Protein AF-A0A6J8FGZ7-F1 (afdb_monomer_lite)

InterPro domains:
  IPR032675 Leucine-rich repeat domain superfamily [G3DSA:3.80.10.10] (2-74)

Structure (mmCIF, N/CA/C/O backbone):
data_AF-A0A6J8FGZ7-F1
#
_entry.id   AF-A0A6J8FGZ7-F1
#
loop_
_atom_site.group_PDB
_atom_site.id
_atom_site.type_symbol
_atom_site.label_atom_id
_atom_site.label_alt_id
_atom_site.label_comp_id
_atom_site.label_asym_id
_atom_site.label_entity_id
_atom_site.label_seq_id
_atom_site.pdbx_PDB_ins_code
_atom_site.Cartn_x
_atom_site.Cartn_y
_atom_site.Cartn_z
_atom_site.occupancy
_atom_site.B_iso_or_equiv
_atom_site.auth_seq_id
_atom_site.auth_comp_id
_atom_site.auth_asym_id
_atom_site.auth_atom_id
_atom_site.pdbx_PDB_model_num
ATOM 1 N N . MET A 1 1 ? -12.361 -20.506 22.278 1.00 60.81 1 MET A N 1
ATOM 2 C CA . MET A 1 1 ? -12.594 -19.347 23.173 1.00 60.81 1 MET A CA 1
ATOM 3 C C . MET A 1 1 ? -11.663 -18.201 22.831 1.00 60.81 1 MET A C 1
ATOM 5 O O . MET A 1 1 ? -12.151 -17.087 22.697 1.00 60.81 1 MET A O 1
ATOM 9 N N . ASP A 1 2 ? -10.365 -18.469 22.661 1.00 66.75 2 ASP A N 1
ATOM 10 C CA . ASP A 1 2 ? -9.385 -17.432 22.321 1.00 66.75 2 ASP A CA 1
ATOM 11 C C . ASP A 1 2 ? -9.749 -16.711 21.027 1.00 66.75 2 ASP A C 1
ATOM 13 O O . ASP A 1 2 ? -9.809 -15.495 21.041 1.00 66.75 2 ASP A O 1
ATOM 17 N N . GLU A 1 3 ? -10.201 -17.423 19.992 1.00 73.44 3 GLU A N 1
ATOM 18 C CA . GLU A 1 3 ? -10.713 -16.816 18.751 1.00 73.44 3 GLU A CA 1
ATOM 19 C C . GLU A 1 3 ? -11.866 -15.820 18.967 1.00 73.44 3 GLU A C 1
ATOM 21 O O . GLU A 1 3 ? -11.923 -14.778 18.321 1.00 73.44 3 GLU A O 1
ATOM 26 N N . THR A 1 4 ? -12.794 -16.107 19.887 1.00 78.38 4 THR A N 1
ATOM 27 C CA . THR A 1 4 ? -13.954 -15.241 20.157 1.00 78.38 4 THR A CA 1
ATOM 28 C C . THR A 1 4 ? -13.537 -13.974 20.897 1.00 78.38 4 THR A C 1
ATOM 30 O O . THR A 1 4 ? -14.042 -12.888 20.621 1.00 78.38 4 THR A O 1
ATOM 33 N N . VAL A 1 5 ? -12.601 -14.106 21.838 1.00 75.25 5 VAL A N 1
ATOM 34 C CA . VAL A 1 5 ? -12.030 -12.971 22.571 1.00 75.25 5 VAL A CA 1
ATOM 35 C C . VAL A 1 5 ? -11.123 -12.147 21.655 1.00 75.25 5 VAL A C 1
ATOM 37 O O . VAL A 1 5 ? -11.172 -10.919 21.701 1.00 75.25 5 VAL A O 1
ATOM 40 N N . HIS A 1 6 ? -10.390 -12.814 20.761 1.00 78.31 6 HIS A N 1
ATOM 41 C CA . HIS A 1 6 ? -9.608 -12.190 19.699 1.00 78.31 6 HIS A CA 1
ATOM 42 C C . HIS A 1 6 ? -10.519 -11.367 18.803 1.00 78.31 6 HIS A C 1
ATOM 44 O O . HIS A 1 6 ? -10.273 -10.186 18.607 1.00 78.31 6 HIS A O 1
ATOM 50 N N . TYR A 1 7 ? -11.646 -11.922 18.357 1.00 81.62 7 TYR A N 1
ATOM 51 C CA . TYR A 1 7 ? -12.622 -11.191 17.548 1.00 81.62 7 TYR A CA 1
ATOM 52 C C . TYR A 1 7 ? -13.146 -9.925 18.248 1.00 81.62 7 TYR A C 1
ATOM 54 O O . TYR A 1 7 ? -13.254 -8.868 17.627 1.00 81.62 7 TYR A O 1
ATOM 62 N N . LEU A 1 8 ? -13.409 -9.991 19.558 1.00 83.19 8 LEU A N 1
ATOM 63 C CA . LEU A 1 8 ? -13.826 -8.824 20.346 1.00 83.19 8 LEU A CA 1
ATOM 64 C C . LEU A 1 8 ? -12.726 -7.757 20.466 1.00 83.19 8 LEU A C 1
ATOM 66 O O . LEU A 1 8 ? -13.050 -6.574 20.576 1.00 83.19 8 LEU A O 1
ATOM 70 N N . HIS A 1 9 ? -11.448 -8.146 20.402 1.00 82.75 9 HIS A N 1
ATOM 71 C CA . HIS A 1 9 ? -10.315 -7.215 20.391 1.00 82.75 9 HIS A CA 1
ATOM 72 C C . HIS A 1 9 ? -10.352 -6.265 19.187 1.00 82.75 9 HIS A C 1
ATOM 74 O O . HIS A 1 9 ? -10.053 -5.079 19.312 1.00 82.75 9 HIS A O 1
ATOM 80 N N . HIS A 1 10 ? -10.820 -6.752 18.033 1.00 81.31 10 HIS A N 1
ATOM 81 C CA . HIS A 1 10 ? -10.832 -5.996 16.776 1.00 81.31 10 HIS A CA 1
ATOM 82 C C . HIS A 1 10 ? -11.852 -4.849 16.774 1.00 81.31 10 HIS A C 1
ATOM 84 O O . HIS A 1 10 ? -11.937 -4.085 15.813 1.00 81.31 10 HIS A O 1
ATOM 90 N N . LEU A 1 11 ? -12.656 -4.727 17.832 1.00 85.81 11 LEU A N 1
ATOM 91 C CA . LEU A 1 11 ? -13.700 -3.723 17.981 1.00 85.81 11 LEU A CA 1
ATOM 92 C C . LEU A 1 11 ? -13.260 -2.657 19.003 1.00 85.81 11 LEU A C 1
ATOM 94 O O . LEU A 1 11 ? -13.772 -2.625 20.125 1.00 85.81 11 LEU A O 1
ATOM 98 N N . PRO A 1 12 ? -12.376 -1.706 18.633 1.00 80.00 12 PRO A N 1
ATOM 99 C CA . PRO A 1 12 ? -11.805 -0.728 19.568 1.00 80.00 12 PRO A CA 1
ATOM 100 C C . PRO A 1 12 ? -12.839 0.250 20.146 1.00 80.00 12 PRO A C 1
ATOM 102 O O . PRO A 1 12 ? -12.570 0.955 21.116 1.00 80.00 12 PRO A O 1
ATOM 105 N N . ARG A 1 13 ? -14.036 0.318 19.550 1.00 86.88 13 ARG A N 1
ATOM 106 C CA . ARG A 1 13 ? -15.130 1.209 19.967 1.00 86.88 13 ARG A CA 1
ATOM 107 C C . ARG A 1 13 ? -16.160 0.530 20.872 1.00 86.88 13 ARG A C 1
ATOM 109 O O . ARG A 1 13 ? -17.146 1.170 21.238 1.00 86.88 13 ARG A O 1
ATOM 116 N N . LEU A 1 14 ? -15.965 -0.741 21.226 1.00 88.81 14 LEU A N 1
ATOM 117 C CA . LEU A 1 14 ? -16.909 -1.485 22.053 1.00 88.81 14 LEU A CA 1
ATOM 118 C C . LEU A 1 14 ? -16.846 -1.006 23.513 1.00 88.81 14 LEU A C 1
ATOM 120 O O . LEU A 1 14 ? -15.866 -1.241 24.214 1.00 88.81 14 LEU A O 1
ATOM 124 N N . GLN A 1 15 ? -17.904 -0.331 23.974 1.00 91.06 15 GLN A N 1
ATOM 125 C CA . GLN A 1 15 ? -17.982 0.213 25.342 1.00 91.06 15 GLN A CA 1
ATOM 126 C C . GLN A 1 15 ? -18.864 -0.615 26.283 1.00 91.06 15 GLN A C 1
ATOM 128 O O . GLN A 1 15 ? -18.653 -0.593 27.496 1.00 91.06 15 GLN A O 1
ATOM 133 N N . VAL A 1 16 ? -19.860 -1.320 25.746 1.00 93.00 16 VAL A N 1
ATOM 134 C CA . VAL A 1 16 ? -20.838 -2.097 26.514 1.00 93.00 16 VAL A CA 1
ATOM 135 C C . VAL A 1 16 ? -20.874 -3.500 25.934 1.00 93.00 16 VAL A C 1
ATOM 137 O O . VAL A 1 16 ? -21.123 -3.661 24.742 1.00 93.00 16 VAL A O 1
ATOM 140 N N . LEU A 1 17 ? -20.633 -4.504 26.772 1.00 91.56 17 LEU A N 1
ATOM 141 C CA . LEU A 1 17 ? -20.702 -5.909 26.388 1.00 91.56 17 LEU A CA 1
ATOM 142 C C . LEU A 1 17 ? -21.522 -6.673 27.426 1.00 91.56 17 LEU A C 1
ATOM 144 O O . LEU A 1 17 ? -21.297 -6.549 28.630 1.00 91.56 17 LEU A O 1
ATOM 148 N N . THR A 1 18 ? -22.491 -7.448 26.945 1.00 92.00 18 THR A N 1
ATOM 149 C CA . THR A 1 18 ? -23.324 -8.323 27.774 1.00 92.00 18 THR A CA 1
ATOM 150 C C . THR A 1 18 ? -23.234 -9.725 27.194 1.00 92.00 18 THR A C 1
ATOM 152 O O . THR A 1 18 ? -23.586 -9.930 26.038 1.00 92.00 18 THR A O 1
ATOM 155 N N . LEU A 1 19 ? -22.731 -10.664 27.986 1.00 88.31 19 LEU A N 1
ATOM 156 C CA . LEU A 1 19 ? -22.545 -12.076 27.651 1.00 88.31 19 LEU A CA 1
ATOM 157 C C . LEU A 1 19 ? -23.368 -12.982 28.578 1.00 88.31 19 LEU A C 1
ATOM 159 O O . LEU A 1 19 ? -23.056 -14.164 28.745 1.00 88.31 19 LEU A O 1
ATOM 163 N N . LYS A 1 20 ? -24.434 -12.438 29.176 1.00 86.62 20 LYS A N 1
ATOM 164 C CA . LYS A 1 20 ? -25.397 -13.220 29.955 1.00 86.62 20 LYS A CA 1
ATOM 165 C C . LYS A 1 20 ? -25.905 -14.388 29.105 1.00 86.62 20 LYS A C 1
ATOM 167 O O . LYS A 1 20 ? -26.188 -14.212 27.926 1.00 86.62 20 LYS A O 1
ATOM 172 N N . GLU A 1 21 ? -25.967 -15.570 29.717 1.00 87.19 21 GLU A N 1
ATOM 173 C CA . GLU A 1 21 ? -26.428 -16.830 29.104 1.00 87.19 21 GLU A CA 1
ATOM 174 C C . GLU A 1 21 ? -25.479 -17.460 28.067 1.00 87.19 21 GLU A C 1
ATOM 176 O O . GLU A 1 21 ? -25.774 -18.526 27.530 1.00 87.19 21 GLU A O 1
ATOM 181 N N . CYS A 1 22 ? -24.293 -16.890 27.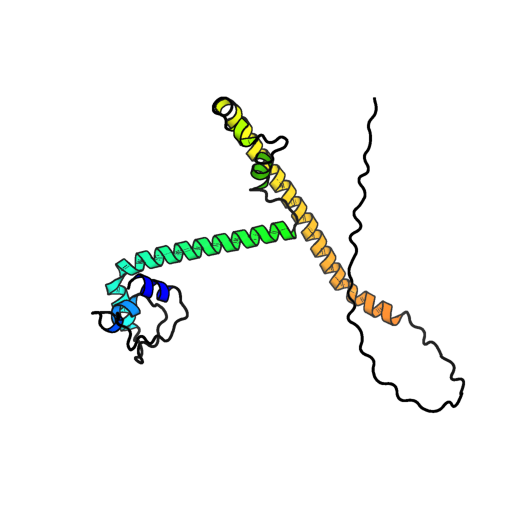832 1.00 86.62 22 CYS A N 1
ATOM 182 C CA . CYS A 1 22 ? -23.269 -17.576 27.049 1.00 86.62 22 CYS A CA 1
ATOM 183 C C . CYS A 1 22 ? -22.568 -18.666 27.886 1.00 86.62 22 CYS A C 1
ATOM 185 O O . CYS A 1 22 ? -22.209 -18.412 29.038 1.00 86.62 22 CYS A O 1
ATOM 187 N N . PRO A 1 23 ? -22.245 -19.842 27.310 1.00 85.94 23 PRO A N 1
ATOM 188 C CA . PRO A 1 23 ? -21.496 -20.900 28.007 1.00 85.94 23 PRO A CA 1
ATOM 189 C C . PRO A 1 23 ? -20.091 -20.445 28.440 1.00 85.94 23 PRO A C 1
ATOM 191 O O . PRO A 1 23 ? -19.483 -21.027 29.333 1.00 85.94 23 PRO A O 1
ATOM 194 N N . LEU A 1 24 ? -19.598 -19.354 27.849 1.00 82.50 24 LEU A N 1
ATOM 195 C CA . LEU A 1 24 ? -18.398 -18.628 28.260 1.00 82.50 24 LEU A CA 1
ATOM 196 C C . LEU A 1 24 ? -18.439 -18.164 29.722 1.00 82.50 24 LEU A C 1
ATOM 198 O O . LEU A 1 24 ? -17.397 -18.135 30.372 1.00 82.50 24 LEU A O 1
ATOM 202 N N . ALA A 1 25 ? -19.622 -17.830 30.244 1.00 84.12 25 ALA A N 1
ATOM 203 C CA . ALA A 1 25 ? -19.789 -17.363 31.616 1.00 84.12 25 ALA A CA 1
ATOM 204 C C . ALA A 1 25 ? -19.545 -18.470 32.657 1.00 84.12 25 ALA A C 1
ATOM 206 O O . ALA A 1 25 ? -19.268 -18.165 33.815 1.00 84.12 25 ALA A O 1
ATOM 207 N N . ALA A 1 26 ? -19.610 -19.746 32.253 1.00 88.06 26 ALA A N 1
ATOM 208 C CA . ALA A 1 26 ? -19.331 -20.884 33.128 1.00 88.06 26 ALA A CA 1
ATOM 209 C C . ALA A 1 26 ? -17.825 -21.112 33.360 1.00 88.06 26 ALA A C 1
ATOM 211 O O . ALA A 1 26 ? -17.449 -21.917 34.211 1.00 88.06 26 ALA A O 1
ATOM 212 N N . LEU A 1 27 ? -16.953 -20.433 32.606 1.00 86.56 27 LEU A N 1
ATOM 213 C CA . LEU A 1 27 ? -15.511 -20.626 32.712 1.00 86.56 27 LEU A CA 1
ATOM 214 C C . LEU A 1 27 ? -14.915 -19.885 33.920 1.00 86.56 27 LEU A C 1
ATOM 216 O O . LEU A 1 27 ? -15.295 -18.747 34.215 1.00 86.56 27 LEU A O 1
ATOM 220 N N . PRO A 1 28 ? -13.911 -20.474 34.593 1.00 87.19 28 PRO A N 1
ATOM 221 C CA . PRO A 1 28 ? -13.170 -19.769 35.627 1.00 87.19 28 PRO A CA 1
ATOM 222 C C . PRO A 1 28 ? -12.413 -18.586 35.012 1.00 87.19 28 PRO A C 1
ATOM 224 O O . PRO A 1 28 ? -11.874 -18.674 33.909 1.00 87.19 28 PRO A O 1
ATOM 227 N N . ASN A 1 29 ? -12.365 -17.465 35.734 1.00 87.88 29 ASN A N 1
ATOM 228 C CA . ASN A 1 29 ? -11.661 -16.242 35.327 1.00 87.88 29 ASN A CA 1
ATOM 229 C C . ASN A 1 29 ? -12.129 -15.627 33.995 1.00 87.88 29 ASN A C 1
ATOM 231 O O . ASN A 1 29 ? -11.421 -14.789 33.434 1.00 87.88 29 ASN A O 1
ATOM 235 N N . TYR A 1 30 ? -13.325 -15.979 33.503 1.00 89.31 30 TYR A N 1
ATOM 236 C CA . TYR A 1 30 ? -13.840 -15.471 32.227 1.00 89.31 30 TYR A CA 1
ATOM 237 C C . TYR A 1 30 ? -13.896 -13.934 32.207 1.00 89.31 30 TYR A C 1
ATOM 239 O O . TYR A 1 30 ? -13.442 -13.305 31.252 1.00 89.31 30 TYR A O 1
ATOM 247 N N . ARG A 1 31 ? -14.368 -13.327 33.304 1.00 89.69 31 ARG A N 1
ATOM 248 C CA . ARG A 1 31 ? -14.465 -11.872 33.467 1.00 89.69 31 ARG A CA 1
ATOM 249 C C . ARG A 1 31 ? -13.097 -11.209 33.349 1.00 89.69 31 ARG A C 1
ATOM 251 O O . ARG A 1 31 ? -12.925 -10.318 32.527 1.00 89.69 31 ARG A O 1
ATOM 258 N N . SER A 1 32 ? -12.119 -11.664 34.131 1.00 90.94 32 SER A N 1
ATOM 259 C CA . SER A 1 32 ? -10.755 -11.126 34.094 1.00 90.94 32 SER A CA 1
ATOM 260 C C . SER A 1 32 ? -10.135 -11.291 32.709 1.00 90.94 32 SER A C 1
ATOM 262 O O . SER A 1 32 ? -9.498 -10.373 32.212 1.00 90.94 32 SER A O 1
ATOM 264 N N . ARG A 1 33 ? -10.387 -12.422 32.043 1.00 88.38 33 ARG A N 1
ATOM 265 C CA . ARG A 1 33 ? -9.891 -12.663 30.689 1.00 88.38 33 ARG A CA 1
ATOM 266 C C . ARG A 1 33 ? -10.473 -11.652 29.702 1.00 88.38 33 ARG A C 1
ATOM 268 O O . ARG A 1 33 ? -9.713 -10.942 29.064 1.00 88.38 33 ARG A O 1
ATOM 275 N N . VAL A 1 34 ? -11.796 -11.490 29.633 1.00 89.38 34 VAL A N 1
ATOM 276 C CA . VAL A 1 34 ? -12.433 -10.526 28.710 1.00 89.38 34 VAL A CA 1
ATOM 277 C C . VAL A 1 34 ? -11.972 -9.086 28.970 1.00 89.38 34 VAL A C 1
ATOM 279 O O . VAL A 1 34 ? -11.725 -8.343 28.021 1.00 89.38 34 VAL A O 1
ATOM 282 N N . LEU A 1 35 ? -11.798 -8.700 30.238 1.00 90.00 35 LEU A N 1
ATOM 283 C CA . LEU A 1 35 ? -11.294 -7.373 30.613 1.00 90.00 35 LEU A CA 1
ATOM 284 C C . LEU A 1 35 ? -9.831 -7.135 30.219 1.00 90.00 35 LEU A C 1
ATOM 286 O O . LEU A 1 35 ? -9.449 -5.992 29.964 1.00 90.00 35 LEU A O 1
ATOM 290 N N . ALA A 1 36 ? -9.018 -8.193 30.177 1.00 89.25 36 ALA A N 1
ATOM 291 C CA . ALA A 1 36 ? -7.632 -8.095 29.743 1.00 89.25 36 ALA A CA 1
ATOM 292 C C . ALA A 1 36 ? -7.542 -7.764 28.249 1.00 89.25 36 ALA A C 1
ATOM 294 O O . ALA A 1 36 ? -6.800 -6.858 27.876 1.00 89.25 36 ALA A O 1
ATOM 295 N N . PHE A 1 37 ? -8.339 -8.442 27.416 1.00 86.31 37 PHE A N 1
ATOM 296 C CA . PHE A 1 37 ? -8.300 -8.259 25.965 1.00 86.31 37 PHE A CA 1
ATOM 297 C C . PHE A 1 37 ? -9.077 -7.010 25.506 1.00 86.31 37 PHE A C 1
ATOM 299 O O . PHE A 1 37 ? -8.580 -6.236 24.699 1.00 86.31 37 PHE A O 1
ATOM 306 N N . VAL A 1 38 ? -10.273 -6.716 26.024 1.00 87.75 38 VAL A N 1
ATOM 307 C CA . VAL A 1 38 ? -11.062 -5.581 25.501 1.00 87.75 38 VAL A CA 1
ATOM 308 C C . VAL A 1 38 ? -10.627 -4.251 26.133 1.00 87.75 38 VAL A C 1
ATOM 310 O O . VAL A 1 38 ? -11.030 -3.896 27.242 1.00 87.75 38 VAL A O 1
ATOM 313 N N . ARG A 1 39 ? -9.827 -3.459 25.404 1.00 83.19 39 ARG A N 1
ATOM 314 C CA . ARG A 1 39 ? -9.220 -2.209 25.912 1.00 83.19 39 ARG A CA 1
ATOM 315 C C . ARG A 1 39 ? -10.202 -1.061 26.209 1.00 83.19 39 ARG A C 1
ATOM 317 O O . ARG A 1 39 ? -9.870 -0.199 27.024 1.00 83.19 39 ARG A O 1
ATOM 324 N N . GLY A 1 40 ? -11.389 -1.053 25.596 1.00 86.00 40 GLY A N 1
ATOM 325 C CA . GLY A 1 40 ? -12.353 0.063 25.638 1.00 86.00 40 GLY A CA 1
ATOM 326 C C . GLY A 1 40 ? -13.611 -0.146 26.490 1.00 86.00 40 GLY A C 1
ATOM 327 O O . GLY A 1 40 ? -14.510 0.700 26.469 1.00 86.00 40 GLY A O 1
ATOM 328 N N . LEU A 1 41 ? -13.707 -1.259 27.223 1.00 90.75 41 LEU A N 1
ATOM 329 C CA . LEU A 1 41 ? -14.952 -1.649 27.877 1.00 90.75 41 LEU A CA 1
ATOM 330 C C . LEU A 1 41 ? -15.246 -0.814 29.138 1.00 90.75 41 LEU A C 1
ATOM 332 O O . LEU A 1 41 ? -14.431 -0.749 30.055 1.00 90.75 41 LEU A O 1
ATOM 336 N N . LYS A 1 42 ? -16.440 -0.216 29.210 1.00 92.75 42 LYS A N 1
ATOM 337 C CA . LYS A 1 42 ? -16.940 0.522 30.387 1.00 92.75 42 LYS A CA 1
ATOM 338 C C . LYS A 1 42 ? -17.947 -0.293 31.194 1.00 92.75 42 LYS A C 1
ATOM 340 O O . LYS A 1 42 ? -17.949 -0.226 32.421 1.00 92.75 42 LYS A O 1
ATOM 345 N N . PHE A 1 43 ? -18.794 -1.061 30.512 1.00 94.44 43 PHE A N 1
ATOM 346 C CA . PHE A 1 43 ? -19.839 -1.869 31.135 1.00 94.44 43 PHE A CA 1
ATOM 347 C C . PHE A 1 43 ? -19.739 -3.321 30.688 1.00 94.44 43 PHE A C 1
ATOM 349 O O . PHE A 1 43 ? -19.731 -3.609 29.490 1.00 94.44 43 PHE A O 1
ATOM 356 N N . PHE A 1 44 ? -19.711 -4.220 31.666 1.00 93.88 44 PHE A N 1
ATOM 357 C CA . PHE A 1 44 ? -19.652 -5.658 31.462 1.00 93.88 44 PHE A CA 1
ATOM 358 C C . PHE A 1 44 ? -20.757 -6.349 32.253 1.00 93.88 44 PHE A C 1
ATOM 360 O O . PHE A 1 44 ? -20.784 -6.251 33.480 1.00 93.88 44 PHE A O 1
ATOM 367 N N . ASP A 1 45 ? -21.683 -7.022 31.570 1.00 92.25 45 ASP A N 1
ATOM 368 C CA . ASP A 1 45 ? -22.800 -7.760 32.188 1.00 92.25 45 ASP A CA 1
ATOM 369 C C . ASP A 1 45 ? -23.695 -6.928 33.125 1.00 92.25 45 ASP A C 1
ATOM 371 O O . ASP A 1 45 ? -24.348 -7.440 34.036 1.00 92.25 45 ASP A O 1
ATOM 375 N N . GLY A 1 46 ? -23.766 -5.619 32.877 1.00 90.62 46 GLY A N 1
ATOM 376 C CA . GLY A 1 46 ? -24.489 -4.672 33.730 1.00 90.62 46 GLY A CA 1
ATOM 377 C C . GLY A 1 46 ? -23.691 -4.187 34.945 1.00 90.62 46 GLY A C 1
ATOM 378 O O . GLY A 1 46 ? -24.219 -3.425 35.749 1.00 90.62 46 GLY A O 1
ATOM 379 N N . HIS A 1 47 ? -22.418 -4.566 35.066 1.00 91.38 47 HIS A N 1
ATOM 380 C CA . HIS A 1 47 ? -21.492 -4.011 36.048 1.00 91.38 47 HIS A CA 1
ATOM 381 C C . HIS A 1 47 ? -20.579 -2.964 35.411 1.00 91.38 47 HIS A C 1
ATOM 383 O O . HIS A 1 47 ? -20.057 -3.155 34.312 1.00 91.38 47 HIS A O 1
ATOM 389 N N . LEU A 1 48 ? -20.351 -1.866 36.133 1.00 94.12 48 LEU A N 1
ATOM 390 C CA . LEU A 1 48 ? -19.338 -0.885 35.765 1.00 94.12 48 LEU A CA 1
ATOM 391 C C . LEU A 1 48 ? -17.950 -1.501 35.972 1.00 94.12 48 LEU A C 1
ATOM 393 O O . LEU A 1 48 ? -17.634 -1.976 37.064 1.00 94.12 48 LEU A O 1
ATOM 397 N N . VAL A 1 49 ? -17.131 -1.488 34.928 1.00 93.75 49 VAL A N 1
ATOM 398 C CA . VAL A 1 49 ? -15.746 -1.954 34.993 1.00 93.75 49 VAL A CA 1
ATOM 399 C C . VAL A 1 49 ? -14.894 -0.846 35.596 1.00 93.75 49 VAL A C 1
ATOM 401 O O . VAL A 1 49 ? -14.827 0.262 35.060 1.00 93.75 49 VAL A O 1
ATOM 404 N N . ARG A 1 50 ? -14.229 -1.137 36.716 1.00 93.50 50 ARG A N 1
ATOM 405 C CA . ARG A 1 50 ? -13.230 -0.229 37.287 1.00 93.50 50 ARG A CA 1
ATOM 406 C C . ARG A 1 50 ? -11.912 -0.370 36.536 1.00 93.50 50 ARG A C 1
ATOM 408 O O . ARG A 1 50 ? -11.504 -1.479 36.196 1.00 93.50 50 ARG A O 1
ATOM 415 N N . GLN A 1 51 ? -11.230 0.751 36.318 1.00 89.69 51 GLN A N 1
ATOM 416 C CA . GLN A 1 51 ? -9.942 0.756 35.619 1.00 89.69 51 GLN A CA 1
ATOM 417 C C . GLN A 1 51 ? -8.886 -0.085 36.352 1.00 89.69 51 GLN A C 1
ATOM 419 O O . GLN A 1 51 ? -8.110 -0.770 35.695 1.00 89.69 51 GLN A O 1
ATOM 424 N N . ASP A 1 52 ? -8.928 -0.131 37.685 1.00 92.06 52 ASP A N 1
ATOM 425 C CA . ASP A 1 52 ? -8.010 -0.942 38.497 1.00 92.06 52 ASP A CA 1
ATOM 426 C C . ASP A 1 52 ? -8.178 -2.450 38.256 1.00 92.06 52 ASP A C 1
ATOM 428 O O . ASP A 1 52 ? -7.199 -3.191 38.195 1.00 92.06 52 ASP A O 1
ATOM 432 N N . GLU A 1 53 ? -9.422 -2.922 38.100 1.00 90.69 53 GLU A N 1
ATOM 433 C CA . GLU A 1 53 ? -9.711 -4.330 37.790 1.00 90.69 53 GLU A CA 1
ATOM 434 C C . GLU A 1 53 ? -9.216 -4.685 36.388 1.00 90.69 53 GLU A C 1
ATOM 436 O O . GLU A 1 53 ? -8.608 -5.736 36.190 1.00 90.69 53 GLU A O 1
ATOM 441 N N . ALA A 1 54 ? -9.431 -3.782 35.428 1.00 89.94 54 ALA A N 1
ATOM 442 C CA . ALA A 1 54 ? -8.941 -3.945 34.067 1.00 89.94 54 ALA A CA 1
ATOM 443 C C . ALA A 1 54 ? -7.403 -3.947 34.009 1.00 89.94 54 ALA A C 1
ATOM 445 O O . ALA A 1 54 ? -6.826 -4.755 33.287 1.00 89.94 54 ALA A O 1
ATOM 446 N N . ALA A 1 55 ? -6.728 -3.097 34.787 1.00 88.44 55 ALA A N 1
ATOM 447 C CA . ALA A 1 55 ? -5.267 -3.058 34.856 1.00 88.44 55 ALA A CA 1
ATOM 448 C C . ALA A 1 55 ? -4.689 -4.363 35.425 1.00 88.44 55 ALA A C 1
ATOM 450 O O . ALA A 1 55 ? -3.831 -4.976 34.793 1.00 88.44 55 ALA A O 1
ATOM 451 N N . LYS A 1 56 ? -5.233 -4.856 36.546 1.00 92.00 56 LYS A N 1
ATOM 452 C CA . LYS A 1 56 ? -4.820 -6.141 37.142 1.00 92.00 56 LYS A CA 1
ATOM 453 C C . LYS A 1 56 ? -5.036 -7.319 36.198 1.00 92.00 56 LYS A C 1
ATOM 455 O O . LYS A 1 56 ? -4.194 -8.206 36.099 1.00 92.00 56 LYS A O 1
ATOM 460 N N . ALA A 1 57 ? -6.164 -7.329 35.493 1.00 90.44 57 ALA A N 1
ATOM 461 C CA . ALA A 1 57 ? -6.451 -8.342 34.490 1.00 90.44 57 ALA A CA 1
ATOM 462 C C . ALA A 1 57 ? -5.434 -8.314 33.336 1.00 90.44 57 ALA A C 1
ATOM 464 O O . ALA A 1 57 ? -4.962 -9.364 32.910 1.00 90.44 57 ALA A O 1
ATOM 465 N N . ARG A 1 58 ? -5.048 -7.125 32.861 1.00 86.56 58 ARG A N 1
ATOM 466 C CA . ARG A 1 58 ? -4.028 -6.971 31.810 1.00 86.56 58 ARG A CA 1
ATOM 467 C C . ARG A 1 58 ? -2.656 -7.455 32.257 1.00 86.56 58 ARG A C 1
ATOM 469 O O . ARG A 1 58 ? -1.974 -8.111 31.482 1.00 86.56 58 ARG A O 1
ATOM 476 N N . GLU A 1 59 ? -2.266 -7.169 33.495 1.00 87.25 59 GLU A N 1
ATOM 477 C CA . GLU A 1 59 ? -1.008 -7.667 34.056 1.00 87.25 59 GLU A CA 1
ATOM 478 C C . GLU A 1 59 ? -0.999 -9.197 34.147 1.00 87.25 59 GLU A C 1
ATOM 480 O O . GLU A 1 59 ? -0.026 -9.827 33.740 1.00 87.25 59 GLU A O 1
ATOM 485 N N . ALA A 1 60 ? -2.105 -9.800 34.595 1.00 88.69 60 ALA A N 1
ATOM 486 C CA . ALA A 1 60 ? -2.232 -11.250 34.731 1.00 88.69 60 ALA A CA 1
ATOM 487 C C . ALA A 1 60 ? -2.180 -12.009 33.391 1.00 88.69 60 ALA A C 1
ATOM 489 O O . ALA A 1 60 ? -1.767 -13.165 33.362 1.00 88.69 60 ALA A O 1
ATOM 490 N N . PHE A 1 61 ? -2.596 -11.379 32.287 1.00 85.06 61 PHE A N 1
ATOM 491 C CA . PHE A 1 61 ? -2.627 -11.993 30.952 1.00 85.06 61 PHE A CA 1
ATOM 492 C C . PHE A 1 61 ? -1.664 -11.331 29.956 1.00 85.06 61 PHE A C 1
ATOM 494 O O . PHE A 1 61 ? -1.848 -11.457 28.744 1.00 85.06 61 PHE A O 1
ATOM 501 N N . ARG A 1 62 ? -0.627 -10.647 30.454 1.00 83.19 62 ARG A N 1
ATOM 502 C CA . ARG A 1 62 ? 0.312 -9.861 29.642 1.00 83.19 62 ARG A CA 1
ATOM 503 C C . ARG A 1 62 ? 0.983 -10.668 28.529 1.00 83.19 62 ARG A C 1
ATOM 505 O O . ARG A 1 62 ? 1.120 -10.159 27.425 1.00 83.19 62 ARG A O 1
ATOM 512 N N . GLU A 1 63 ? 1.368 -11.911 28.804 1.00 81.31 63 GLU A N 1
ATOM 513 C CA . GLU A 1 63 ? 2.039 -12.786 27.829 1.00 81.31 63 GLU A CA 1
ATOM 514 C C . GLU A 1 63 ? 1.150 -13.082 26.613 1.00 81.31 63 GLU A C 1
ATOM 516 O O . GLU A 1 63 ? 1.608 -13.003 25.478 1.00 81.31 63 GLU A O 1
ATOM 521 N N . ASN A 1 64 ? -0.146 -13.324 26.836 1.00 77.25 64 ASN A N 1
ATOM 522 C CA . ASN A 1 64 ? -1.098 -13.565 25.748 1.00 77.25 64 ASN A CA 1
ATOM 523 C C . ASN A 1 64 ? -1.436 -12.274 24.986 1.00 77.25 64 ASN A C 1
ATOM 525 O O . ASN A 1 64 ? -1.665 -12.311 23.783 1.00 77.25 64 ASN A O 1
ATOM 529 N N . LEU A 1 65 ? -1.448 -11.128 25.673 1.00 71.12 65 LEU A N 1
ATOM 530 C CA . LEU A 1 65 ? -1.677 -9.813 25.065 1.00 71.12 65 LEU A CA 1
ATOM 531 C C . LEU A 1 65 ? -0.567 -9.405 24.088 1.00 71.12 65 LEU A C 1
ATOM 533 O O . LEU A 1 65 ? -0.879 -8.797 23.073 1.00 71.12 65 LEU A O 1
ATOM 537 N N . LEU A 1 66 ? 0.694 -9.763 24.358 1.00 73.00 66 LEU A N 1
ATOM 538 C CA . LEU A 1 66 ? 1.819 -9.420 23.476 1.00 73.00 66 LEU A CA 1
ATOM 539 C C . LEU A 1 66 ? 1.631 -9.977 22.062 1.00 73.00 66 LEU A C 1
ATOM 541 O O . LEU A 1 66 ? 1.765 -9.240 21.095 1.00 73.00 66 LEU A O 1
ATOM 545 N N . THR A 1 67 ? 1.231 -11.244 21.946 1.00 76.44 67 THR A N 1
ATOM 546 C CA . THR A 1 67 ? 1.004 -11.880 20.635 1.00 76.44 67 THR A CA 1
ATOM 547 C C . THR A 1 67 ? -0.128 -11.219 19.843 1.00 76.44 67 THR A C 1
ATOM 549 O O . THR A 1 67 ? -0.034 -11.051 18.632 1.00 76.44 67 THR A O 1
ATOM 552 N N . VAL A 1 68 ? -1.183 -10.780 20.533 1.00 73.50 68 VAL A N 1
ATOM 553 C CA . VAL A 1 68 ? -2.331 -10.092 19.926 1.00 73.50 68 VAL A CA 1
ATOM 554 C C . VAL A 1 68 ? -1.941 -8.692 19.463 1.00 73.50 68 VAL A C 1
ATOM 556 O O . VAL A 1 68 ? -2.327 -8.276 18.375 1.00 73.50 68 VAL A O 1
ATOM 559 N N . ASP A 1 69 ? -1.181 -7.970 20.289 1.00 75.25 69 ASP A N 1
ATOM 560 C CA . ASP A 1 69 ? -0.700 -6.628 19.968 1.00 75.25 69 ASP A CA 1
ATOM 561 C C . ASP A 1 69 ? 0.246 -6.666 18.749 1.00 75.25 69 ASP A C 1
ATOM 563 O O . ASP A 1 69 ? 0.104 -5.838 17.852 1.00 75.25 69 ASP A O 1
ATOM 567 N N . GLU A 1 70 ? 1.136 -7.661 18.650 1.00 78.94 70 GLU A N 1
ATOM 568 C CA . GLU A 1 70 ? 2.010 -7.864 17.481 1.00 78.94 70 GLU A CA 1
ATOM 569 C C . GLU A 1 70 ? 1.214 -8.150 16.192 1.00 78.94 70 GLU A C 1
ATOM 571 O O . GLU A 1 70 ? 1.487 -7.563 15.140 1.00 78.94 70 GLU A O 1
ATOM 576 N N . GLU A 1 71 ? 0.194 -9.012 16.256 1.00 79.38 71 GLU A N 1
ATOM 577 C CA . GLU A 1 71 ? -0.692 -9.294 15.118 1.00 79.38 71 GLU A CA 1
ATOM 578 C C . GLU A 1 71 ? -1.515 -8.065 14.693 1.00 79.38 71 GLU A C 1
ATOM 580 O O . GLU A 1 71 ? -1.744 -7.831 13.500 1.00 79.38 71 GLU A O 1
ATOM 585 N N . ASP A 1 72 ? -1.969 -7.260 15.651 1.00 77.06 72 ASP A N 1
ATOM 586 C CA . ASP A 1 72 ? -2.697 -6.020 15.390 1.00 77.06 72 ASP A CA 1
ATOM 587 C C . ASP A 1 72 ? -1.802 -4.952 14.763 1.00 77.06 72 ASP A C 1
ATOM 589 O O . ASP A 1 72 ? -2.211 -4.297 13.799 1.00 77.06 72 ASP A O 1
ATOM 593 N N . GLU A 1 73 ? -0.573 -4.802 15.253 1.00 81.44 73 GLU A N 1
ATOM 594 C CA . GLU A 1 73 ? 0.425 -3.912 14.664 1.00 81.44 73 GLU A CA 1
ATOM 595 C C . GLU A 1 73 ? 0.773 -4.337 13.236 1.00 81.44 73 GLU A C 1
ATOM 597 O O . GLU A 1 73 ? 0.782 -3.494 12.334 1.00 81.44 73 GLU A O 1
ATOM 602 N N . ALA A 1 74 ? 0.966 -5.637 12.992 1.00 83.56 74 ALA A N 1
ATOM 603 C CA . ALA A 1 74 ? 1.226 -6.169 11.658 1.00 83.56 74 ALA A CA 1
ATOM 604 C C . ALA A 1 74 ? 0.067 -5.885 10.691 1.00 83.56 74 ALA A C 1
ATOM 606 O O . ALA A 1 74 ? 0.287 -5.468 9.551 1.00 83.56 74 ALA A O 1
ATOM 607 N N . ARG A 1 75 ? -1.183 -6.037 11.141 1.00 82.56 75 ARG A N 1
ATOM 608 C CA . ARG A 1 75 ? -2.367 -5.721 10.328 1.00 82.56 75 ARG A CA 1
ATOM 609 C C . ARG A 1 75 ? -2.546 -4.235 10.089 1.00 82.56 75 ARG A C 1
ATOM 611 O O . ARG A 1 75 ? -2.880 -3.841 8.975 1.00 82.56 75 ARG A O 1
ATOM 618 N N . ALA A 1 76 ? -2.307 -3.407 11.099 1.00 82.00 76 ALA A N 1
ATOM 619 C CA . ALA A 1 76 ? -2.339 -1.961 10.943 1.00 82.00 76 ALA A CA 1
ATOM 620 C C . ALA A 1 76 ? -1.245 -1.485 9.975 1.00 82.00 76 ALA A C 1
ATOM 622 O O . ALA A 1 76 ? -1.498 -0.604 9.155 1.00 82.00 76 ALA A O 1
ATOM 623 N N . ALA A 1 77 ? -0.054 -2.085 10.026 1.00 85.38 77 ALA A N 1
ATOM 624 C CA . ALA A 1 77 ? 1.025 -1.820 9.082 1.00 85.38 77 ALA A CA 1
ATOM 625 C C . ALA A 1 77 ? 0.654 -2.268 7.661 1.00 85.38 77 ALA A C 1
ATOM 627 O O . ALA A 1 77 ? 0.796 -1.484 6.726 1.00 85.38 77 ALA A O 1
ATOM 628 N N . ALA A 1 78 ? 0.103 -3.474 7.495 1.00 87.00 78 ALA A N 1
ATOM 629 C CA . ALA A 1 78 ? -0.356 -3.973 6.200 1.00 87.00 78 ALA A CA 1
ATOM 630 C C . ALA A 1 78 ? -1.477 -3.104 5.607 1.00 87.00 78 ALA A C 1
ATOM 632 O O . ALA A 1 78 ? -1.434 -2.774 4.426 1.00 87.00 78 ALA A O 1
ATOM 633 N N . ALA A 1 79 ? -2.443 -2.673 6.423 1.00 87.25 79 ALA A N 1
ATOM 634 C CA . ALA A 1 79 ? -3.523 -1.791 5.990 1.00 87.25 79 ALA A CA 1
ATOM 635 C C . ALA A 1 79 ? -3.012 -0.399 5.592 1.00 87.25 79 ALA A C 1
ATOM 637 O O . ALA A 1 79 ? -3.488 0.168 4.613 1.00 87.25 79 ALA A O 1
ATOM 638 N N . LYS A 1 80 ? -2.024 0.148 6.315 1.00 87.62 80 LYS A N 1
ATOM 639 C CA . LYS A 1 80 ? -1.357 1.400 5.923 1.00 87.62 80 LYS A CA 1
ATOM 640 C C . LYS A 1 80 ? -0.620 1.242 4.600 1.00 87.62 80 LYS A C 1
ATOM 642 O O . LYS A 1 80 ? -0.825 2.051 3.711 1.00 87.62 80 LYS A O 1
ATOM 647 N N . LEU A 1 81 ? 0.153 0.167 4.443 1.00 88.62 81 LEU A N 1
ATOM 648 C CA . LEU A 1 81 ? 0.846 -0.130 3.190 1.00 88.62 81 LEU A CA 1
ATOM 649 C C . LEU A 1 81 ? -0.134 -0.281 2.021 1.00 88.62 81 LEU A C 1
ATOM 651 O O . LEU A 1 81 ? 0.133 0.236 0.944 1.00 88.62 81 LEU A O 1
ATOM 655 N N . GLN A 1 82 ? -1.275 -0.944 2.225 1.00 88.38 82 GLN A N 1
ATOM 656 C CA . GLN A 1 82 ? -2.325 -1.054 1.209 1.00 88.38 82 GLN A CA 1
ATOM 657 C C . GLN A 1 82 ? -2.952 0.302 0.883 1.00 88.38 82 GLN A C 1
ATOM 659 O O . GLN A 1 82 ? -3.084 0.637 -0.288 1.00 88.38 82 GLN A O 1
ATOM 664 N N . ALA A 1 83 ? -3.284 1.109 1.892 1.00 90.50 83 ALA A N 1
ATOM 665 C CA . ALA A 1 83 ? -3.813 2.452 1.674 1.00 90.50 83 ALA A CA 1
ATOM 666 C C . ALA A 1 83 ? -2.811 3.335 0.913 1.00 90.50 83 ALA A C 1
ATOM 668 O O . ALA A 1 83 ? -3.190 4.026 -0.029 1.00 90.50 83 ALA A O 1
ATOM 669 N N . ASP A 1 84 ? -1.526 3.264 1.260 1.00 87.00 84 ASP A N 1
ATOM 670 C CA . ASP A 1 84 ? -0.461 3.974 0.556 1.00 87.00 84 ASP A CA 1
ATOM 671 C C . ASP A 1 84 ? -0.340 3.478 -0.893 1.00 87.00 84 ASP A C 1
ATOM 673 O O . ASP A 1 84 ? -0.250 4.287 -1.815 1.00 87.00 84 ASP A O 1
ATOM 677 N N . GLN A 1 85 ? -0.418 2.163 -1.127 1.00 86.44 85 GLN A N 1
ATOM 678 C CA . GLN A 1 85 ? -0.446 1.581 -2.473 1.00 86.44 85 GLN A CA 1
ATOM 679 C C . GLN A 1 85 ? -1.663 2.042 -3.284 1.00 86.44 85 GLN A C 1
ATOM 681 O O . GLN A 1 85 ? -1.514 2.349 -4.463 1.00 86.44 85 GLN A O 1
ATOM 686 N N . GLU A 1 86 ? -2.849 2.137 -2.683 1.00 88.81 86 GLU A N 1
ATOM 687 C CA . GLU A 1 86 ? -4.064 2.639 -3.335 1.00 88.81 86 GLU A CA 1
ATOM 688 C C . GLU A 1 86 ? -3.971 4.138 -3.651 1.00 88.81 86 GLU A C 1
ATOM 690 O O . GLU A 1 86 ? -4.368 4.576 -4.735 1.00 88.81 86 GLU A O 1
ATOM 695 N N . ILE A 1 87 ? -3.399 4.939 -2.748 1.00 87.56 87 ILE A N 1
ATOM 696 C CA . ILE A 1 87 ? -3.118 6.362 -2.985 1.00 87.56 87 ILE A CA 1
ATOM 697 C C . ILE A 1 87 ? -2.135 6.503 -4.150 1.00 87.56 87 ILE A C 1
ATOM 699 O O . ILE A 1 87 ? -2.368 7.272 -5.083 1.00 87.56 87 ILE A O 1
ATOM 703 N N . ILE A 1 88 ? -1.065 5.712 -4.148 1.00 84.88 88 ILE A N 1
ATOM 704 C CA . ILE A 1 88 ? -0.084 5.688 -5.229 1.00 84.88 88 ILE A CA 1
ATOM 705 C C . ILE A 1 88 ? -0.755 5.258 -6.547 1.00 84.88 88 ILE A C 1
ATOM 707 O O . ILE A 1 88 ? -0.609 5.943 -7.560 1.00 84.88 88 ILE A O 1
ATOM 711 N N . ALA A 1 89 ? -1.554 4.190 -6.546 1.00 84.56 89 ALA A N 1
ATOM 712 C CA . ALA A 1 89 ? -2.245 3.677 -7.729 1.00 84.56 89 ALA A CA 1
ATOM 713 C C . ALA A 1 89 ? -3.263 4.677 -8.297 1.00 84.56 89 ALA A C 1
ATOM 715 O O . ALA A 1 89 ? -3.295 4.915 -9.507 1.00 84.56 89 ALA A O 1
ATOM 716 N N . SER A 1 90 ? -4.065 5.304 -7.434 1.00 86.06 90 SER A N 1
ATOM 717 C CA . SER A 1 90 ? -5.015 6.344 -7.836 1.00 86.06 90 SER A CA 1
ATOM 718 C C . SER A 1 90 ? -4.303 7.578 -8.390 1.00 86.06 90 SER A C 1
ATOM 720 O O . SER A 1 90 ? -4.763 8.140 -9.385 1.00 86.06 90 SER A O 1
ATOM 722 N N . SER A 1 91 ? -3.133 7.939 -7.848 1.00 83.12 91 SER A N 1
ATOM 723 C CA . SER A 1 91 ? -2.300 8.997 -8.424 1.00 83.12 91 SER A CA 1
ATOM 724 C C . SER A 1 91 ? -1.867 8.639 -9.852 1.00 83.12 91 SER A C 1
ATOM 726 O O . SER A 1 91 ? -2.082 9.426 -10.773 1.00 83.12 91 SER A O 1
ATOM 728 N N . TYR A 1 92 ? -1.369 7.422 -10.101 1.00 80.69 92 TYR A N 1
ATOM 729 C CA . TYR A 1 92 ? -0.972 6.999 -11.449 1.00 80.69 92 TYR A CA 1
ATOM 730 C C . TYR A 1 92 ? -2.138 7.032 -12.442 1.00 80.69 92 TYR A C 1
ATOM 732 O O . TYR A 1 92 ? -1.971 7.517 -13.564 1.00 80.69 92 TYR A O 1
ATOM 740 N N . GLN A 1 93 ? -3.333 6.605 -12.019 1.00 82.56 93 GLN A N 1
ATOM 741 C CA . GLN A 1 93 ? -4.547 6.688 -12.835 1.00 82.56 93 GLN A CA 1
ATOM 742 C C . GLN A 1 93 ? -4.934 8.137 -13.143 1.00 82.56 93 GLN A C 1
ATOM 744 O O . GLN A 1 93 ? -5.232 8.462 -14.295 1.00 82.56 93 GLN A O 1
ATOM 749 N N . GLN A 1 94 ? -4.885 9.024 -12.145 1.00 83.19 94 GLN A N 1
ATOM 750 C CA . GLN A 1 94 ? -5.178 10.442 -12.333 1.00 83.19 94 GLN A CA 1
ATOM 751 C C . GLN A 1 94 ? -4.229 11.062 -13.359 1.00 83.19 94 GLN A C 1
ATOM 753 O O . GLN A 1 94 ? -4.692 11.727 -14.286 1.00 83.19 94 GLN A O 1
ATOM 758 N N . TYR A 1 95 ? -2.921 10.808 -13.243 1.00 80.25 95 TYR A N 1
ATOM 759 C CA . TYR A 1 95 ? -1.899 11.346 -14.144 1.00 80.25 95 TYR A CA 1
ATOM 760 C C . TYR A 1 95 ? -1.739 10.545 -15.456 1.00 80.25 95 TYR A C 1
ATOM 762 O O . TYR A 1 95 ? -0.995 10.972 -16.342 1.00 80.25 95 TYR A O 1
ATOM 770 N N . ASN A 1 96 ? -2.499 9.458 -15.656 1.00 84.44 96 ASN A N 1
ATOM 771 C CA . ASN A 1 96 ? -2.365 8.523 -16.787 1.00 84.44 96 ASN A CA 1
ATOM 772 C C . ASN A 1 96 ? -0.890 8.181 -17.078 1.00 84.44 96 ASN A C 1
ATOM 774 O O . ASN A 1 96 ? -0.466 8.172 -18.236 1.00 84.44 96 ASN A O 1
ATOM 778 N N . CYS A 1 97 ? -0.100 8.021 -16.016 1.00 82.50 97 CYS A N 1
ATOM 779 C CA . CYS A 1 97 ? 1.310 7.663 -16.101 1.00 82.50 97 CYS A CA 1
ATOM 780 C C . CYS A 1 97 ? 1.434 6.147 -15.902 1.00 82.50 97 CYS A C 1
ATOM 782 O O . CYS A 1 97 ? 0.728 5.602 -15.048 1.00 82.50 97 CYS A O 1
ATOM 784 N N . PRO A 1 98 ? 2.314 5.461 -16.648 1.00 79.88 98 PRO A N 1
ATOM 785 C CA . PRO A 1 98 ? 2.607 4.057 -16.388 1.00 79.88 98 PRO A CA 1
ATOM 786 C C . PRO A 1 98 ? 3.232 3.890 -14.995 1.00 79.88 98 PRO A C 1
ATOM 788 O O . PRO A 1 98 ? 3.932 4.780 -14.511 1.00 79.88 98 PRO A O 1
ATOM 791 N N . ASN A 1 99 ? 2.977 2.754 -14.344 1.00 83.69 99 ASN A N 1
ATOM 792 C CA . ASN A 1 99 ? 3.587 2.455 -13.053 1.00 83.69 99 ASN A CA 1
ATOM 793 C C . ASN A 1 99 ? 5.069 2.125 -13.261 1.00 83.69 99 ASN A C 1
ATOM 795 O O . ASN A 1 99 ? 5.402 1.091 -13.832 1.00 83.69 99 ASN A O 1
ATOM 799 N N . GLU A 1 100 ? 5.951 2.993 -12.775 1.00 84.19 100 GLU A N 1
ATOM 800 C CA . GLU A 1 100 ? 7.401 2.874 -12.947 1.00 84.19 100 GLU A CA 1
ATOM 801 C C . GLU A 1 100 ? 8.002 1.577 -12.395 1.00 84.19 100 GLU A C 1
ATOM 803 O O . GLU A 1 100 ? 9.014 1.118 -12.909 1.00 84.19 100 GLU A O 1
ATOM 808 N N . VAL A 1 101 ? 7.371 0.969 -11.387 1.00 85.06 101 VAL A N 1
ATOM 809 C CA . VAL A 1 101 ? 7.849 -0.284 -10.787 1.00 85.06 101 VAL A CA 1
ATOM 810 C C . VAL A 1 101 ? 7.413 -1.495 -11.610 1.00 85.06 101 VAL A C 1
ATOM 812 O O . VAL A 1 101 ? 8.167 -2.448 -11.741 1.00 85.06 101 VAL A O 1
ATOM 815 N N . MET A 1 102 ? 6.208 -1.445 -12.181 1.00 86.94 102 MET A N 1
ATOM 816 C CA . MET A 1 102 ? 5.599 -2.589 -12.867 1.00 86.94 102 MET A CA 1
ATOM 817 C C . MET A 1 102 ? 5.846 -2.583 -14.376 1.00 86.94 102 MET A C 1
ATOM 819 O O . MET A 1 102 ? 5.783 -3.636 -14.995 1.00 86.94 102 MET A O 1
ATOM 823 N N . LEU A 1 103 ? 6.138 -1.428 -14.989 1.00 89.56 103 LEU A N 1
ATOM 824 C CA . LEU A 1 103 ? 6.208 -1.292 -16.449 1.00 89.56 103 LEU A CA 1
ATOM 825 C C . LEU A 1 103 ? 7.270 -2.198 -17.082 1.00 89.56 103 LEU A C 1
ATOM 827 O O . LEU A 1 103 ? 7.042 -2.759 -18.151 1.00 89.56 103 LEU A O 1
ATOM 831 N N . PHE A 1 104 ? 8.434 -2.322 -16.444 1.00 90.06 104 PHE A N 1
ATOM 832 C CA . PHE A 1 104 ? 9.506 -3.177 -16.951 1.00 90.06 104 PHE A CA 1
ATOM 833 C C . PHE A 1 104 ? 9.113 -4.655 -16.900 1.00 90.06 104 PHE A C 1
ATOM 835 O O . PHE A 1 104 ? 9.304 -5.384 -17.873 1.00 90.06 104 PHE A O 1
ATOM 842 N N . ASP A 1 105 ? 8.508 -5.075 -15.790 1.00 90.00 105 ASP A N 1
ATOM 843 C CA . ASP A 1 105 ? 8.024 -6.440 -15.630 1.00 90.00 105 ASP A CA 1
ATOM 844 C C . ASP A 1 105 ? 6.896 -6.719 -16.626 1.00 90.00 105 ASP A C 1
ATOM 846 O O . ASP A 1 105 ? 6.958 -7.705 -17.353 1.00 90.00 105 ASP A O 1
ATOM 850 N N . GLU A 1 106 ? 5.914 -5.827 -16.758 1.00 90.06 106 GLU A N 1
ATOM 851 C CA . GLU A 1 106 ? 4.839 -5.937 -17.750 1.00 90.06 106 GLU A CA 1
ATOM 852 C C . GLU A 1 106 ? 5.388 -6.083 -19.175 1.00 90.06 106 GLU A C 1
ATOM 854 O O . GLU A 1 106 ? 4.902 -6.925 -19.928 1.00 90.06 106 GLU A O 1
ATOM 859 N N . LEU A 1 107 ? 6.435 -5.328 -19.530 1.00 89.75 107 LEU A N 1
ATOM 860 C CA . LEU A 1 107 ? 7.106 -5.419 -20.829 1.00 89.75 107 LEU A CA 1
ATOM 861 C C . LEU A 1 107 ? 7.772 -6.788 -21.046 1.00 89.75 107 LEU A C 1
ATOM 863 O O . LEU A 1 107 ? 7.704 -7.333 -22.147 1.00 89.75 107 LEU A O 1
ATOM 867 N N . LEU A 1 108 ? 8.395 -7.354 -20.008 1.00 88.19 108 LEU A N 1
ATOM 868 C CA . LEU A 1 108 ? 9.009 -8.688 -20.043 1.00 88.19 108 LEU A CA 1
ATOM 869 C C . LEU A 1 108 ? 7.983 -9.823 -20.150 1.00 88.19 108 LEU A C 1
ATOM 871 O O . LEU A 1 108 ? 8.302 -10.881 -20.701 1.00 88.19 108 LEU A O 1
ATOM 875 N N . HIS A 1 109 ? 6.772 -9.595 -19.641 1.00 88.38 109 HIS A N 1
ATOM 876 C CA . HIS A 1 109 ? 5.648 -10.528 -19.709 1.00 88.38 109 HIS A CA 1
ATOM 877 C C . HIS A 1 109 ? 4.826 -10.393 -21.001 1.00 88.38 109 HIS A C 1
ATOM 879 O O . HIS A 1 109 ? 3.913 -11.190 -21.218 1.00 88.38 109 HIS A O 1
ATOM 885 N N . LEU A 1 110 ? 5.110 -9.411 -21.869 1.00 87.62 110 LEU A N 1
ATOM 886 C CA . LEU A 1 110 ? 4.450 -9.338 -23.171 1.00 87.62 110 LEU A CA 1
ATOM 887 C C . LEU A 1 110 ? 4.832 -10.555 -24.020 1.00 87.62 110 LEU A C 1
ATOM 889 O O . LEU A 1 110 ? 6.010 -10.865 -24.193 1.00 87.62 110 LEU A O 1
ATOM 893 N N . ASP A 1 111 ? 3.815 -11.190 -24.603 1.00 83.62 111 ASP A N 1
ATOM 894 C CA . ASP A 1 111 ? 3.956 -12.336 -25.500 1.00 83.62 111 ASP A CA 1
ATOM 895 C C . ASP A 1 111 ? 3.773 -11.907 -26.956 1.00 83.62 111 ASP A C 1
ATOM 897 O O . ASP A 1 111 ? 2.670 -12.023 -27.498 1.00 83.62 111 ASP A O 1
ATOM 901 N N . PRO A 1 112 ? 4.824 -11.428 -27.641 1.00 74.56 112 PRO A N 1
ATOM 902 C CA . PRO A 1 112 ? 4.683 -11.042 -29.038 1.00 74.56 112 PRO A CA 1
ATOM 903 C C . PRO A 1 112 ? 4.366 -12.247 -29.941 1.00 74.56 112 PRO A C 1
ATOM 905 O O . PRO A 1 112 ? 3.757 -12.070 -30.991 1.00 74.56 112 PRO A O 1
ATOM 908 N N . GLU A 1 113 ? 4.732 -13.474 -29.541 1.00 82.62 113 GLU A N 1
ATOM 909 C CA . GLU A 1 113 ? 4.637 -14.674 -30.395 1.00 82.62 113 GLU A CA 1
ATOM 910 C C . GLU A 1 113 ? 4.352 -15.975 -29.607 1.00 82.62 113 GLU A C 1
ATOM 912 O O . GLU A 1 113 ? 4.717 -17.071 -30.034 1.00 82.62 113 GLU A O 1
ATOM 917 N N . GLY A 1 114 ? 3.734 -15.873 -28.422 1.00 82.75 114 GLY A N 1
ATOM 918 C CA . GLY A 1 114 ? 3.460 -17.032 -27.553 1.00 82.75 114 GLY A CA 1
ATOM 919 C C . GLY A 1 114 ? 4.706 -17.634 -26.892 1.00 82.75 114 GLY A C 1
ATOM 920 O O . GLY A 1 114 ? 4.690 -18.783 -26.450 1.00 82.75 114 GLY A O 1
ATOM 921 N N . ARG A 1 115 ? 5.803 -16.871 -26.849 1.00 80.56 115 ARG A N 1
ATOM 922 C CA . ARG A 1 115 ? 7.015 -17.202 -26.101 1.00 80.56 115 ARG A CA 1
ATOM 923 C C . ARG A 1 115 ? 7.278 -16.088 -25.101 1.00 80.56 115 ARG A C 1
ATOM 925 O O . ARG A 1 115 ? 7.594 -14.974 -25.511 1.00 80.56 115 ARG A O 1
ATOM 932 N N . HIS A 1 116 ? 7.199 -16.423 -23.819 1.00 83.75 116 HIS A N 1
ATOM 933 C CA . HIS A 1 116 ? 7.531 -15.504 -22.741 1.00 83.75 116 HIS A CA 1
ATOM 934 C C . HIS A 1 116 ? 9.012 -15.122 -22.836 1.00 83.75 116 HIS A C 1
ATOM 936 O O . HIS A 1 116 ? 9.895 -15.972 -22.676 1.00 83.75 116 HIS A O 1
ATOM 942 N N . MET A 1 117 ? 9.298 -13.847 -23.105 1.00 85.00 117 MET A N 1
ATOM 943 C CA . MET A 1 117 ? 10.672 -13.343 -23.203 1.00 85.00 117 MET A CA 1
ATOM 944 C C . MET A 1 117 ? 11.429 -13.548 -21.886 1.00 85.00 117 MET A C 1
ATOM 946 O O . MET A 1 117 ? 12.597 -13.938 -21.890 1.00 85.00 117 MET A O 1
ATOM 950 N N . GLU A 1 118 ? 10.727 -13.398 -20.763 1.00 89.38 118 GLU A N 1
ATOM 951 C CA . GLU A 1 118 ? 11.218 -13.732 -19.428 1.00 89.38 118 GLU A CA 1
ATOM 952 C C . GLU A 1 118 ? 11.740 -15.178 -19.334 1.00 89.38 118 GLU A C 1
ATOM 954 O O . GLU A 1 118 ? 12.824 -15.403 -18.799 1.00 89.38 118 GLU A O 1
ATOM 959 N N . ALA A 1 119 ? 11.033 -16.158 -19.908 1.00 88.75 119 ALA A N 1
ATOM 960 C CA . ALA A 1 119 ? 11.441 -17.564 -19.860 1.00 88.75 119 ALA A CA 1
ATOM 961 C C . ALA A 1 119 ? 12.723 -17.833 -20.665 1.00 88.75 119 ALA A C 1
ATOM 963 O O . ALA A 1 119 ? 13.542 -18.665 -20.275 1.00 88.75 119 ALA A O 1
ATOM 964 N N . ILE A 1 120 ? 12.925 -17.111 -21.771 1.00 89.00 120 ILE A N 1
ATOM 965 C CA . ILE A 1 120 ? 14.144 -17.218 -22.583 1.00 89.00 120 ILE A CA 1
ATOM 966 C C . ILE A 1 120 ? 15.329 -16.607 -21.827 1.00 89.00 120 ILE A C 1
ATOM 968 O O . ILE A 1 120 ? 16.382 -17.239 -21.716 1.00 89.00 120 ILE A O 1
ATOM 972 N N . LEU A 1 121 ? 15.149 -15.407 -21.269 1.00 88.56 121 LEU A N 1
ATOM 973 C CA . LEU A 1 121 ? 16.196 -14.685 -20.537 1.00 88.56 121 LEU A CA 1
ATOM 974 C C . LEU A 1 121 ? 16.570 -15.364 -19.212 1.00 88.56 121 LEU A C 1
ATOM 976 O O . LEU A 1 121 ? 17.722 -15.283 -18.788 1.00 88.56 121 LEU A O 1
ATOM 980 N N . ARG A 1 122 ? 15.624 -16.069 -18.581 1.00 88.12 122 ARG A N 1
ATOM 981 C CA . ARG A 1 122 ? 15.848 -16.853 -17.356 1.00 88.12 122 ARG A CA 1
ATOM 982 C C . ARG A 1 122 ? 16.248 -18.307 -17.602 1.00 88.12 122 ARG A C 1
ATOM 984 O O . ARG A 1 122 ? 16.374 -19.060 -16.644 1.00 88.12 122 ARG A O 1
ATOM 991 N N . SER A 1 123 ? 16.454 -18.717 -18.852 1.00 93.62 123 SER A N 1
ATOM 992 C CA . SER A 1 123 ? 16.938 -20.069 -19.140 1.00 93.62 123 SER A CA 1
ATOM 993 C C . SER A 1 123 ? 18.373 -20.262 -18.633 1.00 93.62 123 SER A C 1
ATOM 995 O O . SER A 1 123 ? 19.212 -19.375 -18.791 1.00 93.62 123 SER A O 1
ATOM 997 N N . ASP A 1 124 ? 18.681 -21.439 -18.078 1.00 92.50 124 ASP A N 1
ATOM 998 C CA . ASP A 1 124 ? 19.993 -21.750 -17.475 1.00 92.50 124 ASP A CA 1
ATOM 999 C C . ASP A 1 124 ? 21.179 -21.537 -18.433 1.00 92.50 124 ASP A C 1
ATOM 1001 O O . ASP A 1 124 ? 22.296 -21.249 -18.004 1.00 92.50 124 ASP A O 1
ATOM 1005 N N . ALA A 1 125 ? 20.939 -21.647 -19.742 1.00 93.69 125 ALA A N 1
ATOM 1006 C CA . ALA A 1 125 ? 21.951 -21.433 -20.771 1.00 93.69 125 ALA A CA 1
ATOM 1007 C C . ALA A 1 125 ? 22.285 -19.947 -21.001 1.00 93.69 125 ALA A C 1
ATOM 1009 O O . ALA A 1 125 ? 23.414 -19.623 -21.364 1.00 93.69 125 ALA A O 1
ATOM 1010 N N . VAL A 1 126 ? 21.313 -19.048 -20.820 1.00 91.75 126 VAL A N 1
ATOM 1011 C CA . VAL A 1 126 ? 21.426 -17.621 -21.175 1.00 91.75 126 VAL A CA 1
ATOM 1012 C C . VAL A 1 126 ? 21.607 -16.747 -19.936 1.00 91.75 126 VAL A C 1
ATOM 1014 O O . VAL A 1 126 ? 22.340 -15.759 -19.981 1.00 91.75 126 VAL A O 1
ATOM 1017 N N . PHE A 1 127 ? 21.006 -17.140 -18.813 1.00 93.56 127 PHE A N 1
ATOM 1018 C CA . PHE A 1 127 ? 21.003 -16.382 -17.568 1.00 93.56 127 PHE A CA 1
ATOM 1019 C C . PHE A 1 127 ? 22.391 -15.918 -17.084 1.00 93.56 127 PHE A C 1
ATOM 1021 O O . PHE A 1 127 ? 22.524 -14.726 -16.803 1.00 93.56 127 PHE A O 1
ATOM 1028 N N . PRO A 1 128 ? 23.454 -16.753 -17.024 1.00 94.62 128 PRO A N 1
ATOM 1029 C CA . PRO A 1 128 ? 24.747 -16.299 -16.500 1.00 94.62 128 PRO A CA 1
ATOM 1030 C C . PRO A 1 128 ? 25.405 -15.211 -17.360 1.00 94.62 128 PRO A C 1
ATOM 1032 O O . PRO A 1 128 ? 26.166 -14.405 -16.835 1.00 94.62 128 PRO A O 1
ATOM 1035 N N . VAL A 1 129 ? 25.104 -15.163 -18.662 1.00 95.25 129 VAL A N 1
ATOM 1036 C CA . VAL A 1 129 ? 25.636 -14.149 -19.588 1.00 95.25 129 VAL A CA 1
ATOM 1037 C C . VAL A 1 129 ? 24.742 -12.907 -19.619 1.00 95.25 129 VAL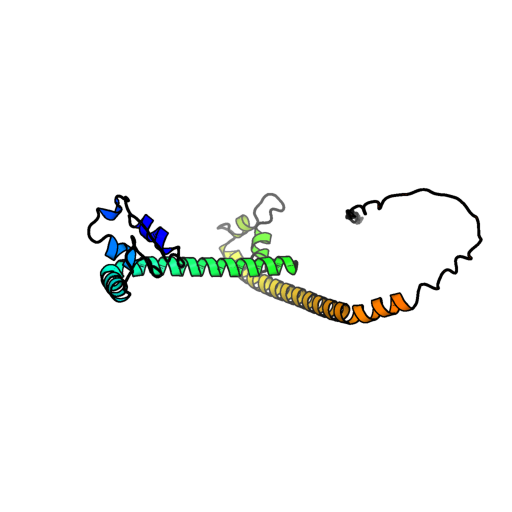 A C 1
ATOM 1039 O O . VAL A 1 129 ? 25.233 -11.789 -19.754 1.00 95.25 129 VAL A O 1
ATOM 1042 N N . ALA A 1 130 ? 23.427 -13.092 -19.492 1.00 92.38 130 ALA A N 1
ATOM 1043 C CA . ALA A 1 130 ? 22.449 -12.018 -19.612 1.00 92.38 130 ALA A CA 1
ATOM 1044 C C . ALA A 1 130 ? 22.191 -11.258 -18.306 1.00 92.38 130 ALA A C 1
ATOM 1046 O O . ALA A 1 130 ? 21.734 -10.121 -18.377 1.00 92.38 130 ALA A O 1
ATOM 1047 N N . LYS A 1 131 ? 22.484 -11.839 -17.134 1.00 94.12 131 LYS A N 1
ATOM 1048 C CA . LYS A 1 131 ? 22.132 -11.254 -15.832 1.00 94.12 131 LYS A CA 1
ATOM 1049 C C . LYS A 1 131 ? 22.696 -9.845 -15.630 1.00 94.12 131 LYS A C 1
ATOM 1051 O O . LYS A 1 131 ? 21.930 -8.921 -15.396 1.00 94.12 131 LYS A O 1
ATOM 1056 N N . GLU A 1 132 ? 24.013 -9.668 -15.746 1.00 95.25 132 GLU A N 1
ATOM 1057 C CA . GLU A 1 132 ? 24.644 -8.359 -15.509 1.00 95.25 132 GLU A CA 1
ATOM 1058 C C . GLU A 1 132 ? 24.152 -7.268 -16.482 1.00 95.25 132 GLU A C 1
ATOM 1060 O O . GLU A 1 132 ? 23.778 -6.187 -16.016 1.00 95.25 132 GLU A O 1
ATOM 1065 N N . PRO A 1 133 ? 24.087 -7.510 -17.810 1.00 94.38 133 PRO A N 1
ATOM 1066 C CA . PRO A 1 133 ? 23.477 -6.556 -18.732 1.00 94.38 133 PRO A CA 1
ATOM 1067 C C . PRO A 1 133 ? 22.012 -6.263 -18.408 1.00 94.38 133 PRO A C 1
ATOM 1069 O O . PRO A 1 133 ? 21.603 -5.108 -18.468 1.00 94.38 133 PRO A O 1
ATOM 1072 N N . LEU A 1 134 ? 21.223 -7.287 -18.069 1.00 92.06 134 LEU A N 1
ATOM 1073 C CA . LEU A 1 134 ? 19.796 -7.138 -17.796 1.00 92.06 134 LEU A CA 1
ATOM 1074 C C . LEU A 1 134 ? 19.550 -6.285 -16.551 1.00 92.06 134 LEU A C 1
ATOM 1076 O O . LEU A 1 134 ? 18.750 -5.356 -16.621 1.00 92.06 134 LEU A O 1
ATOM 1080 N N . ASP A 1 135 ? 20.278 -6.539 -15.462 1.00 93.56 135 ASP A N 1
ATOM 1081 C CA . ASP A 1 135 ? 20.189 -5.756 -14.226 1.00 93.56 135 ASP A CA 1
ATOM 1082 C C . ASP A 1 135 ? 20.546 -4.284 -14.501 1.00 93.56 135 ASP A C 1
ATOM 1084 O O . ASP A 1 135 ? 19.836 -3.364 -14.087 1.00 93.56 135 ASP A O 1
ATOM 1088 N N . ARG A 1 136 ? 21.606 -4.043 -15.285 1.00 96.12 136 ARG A N 1
ATOM 1089 C CA . ARG A 1 136 ? 21.994 -2.690 -15.701 1.00 96.12 136 ARG A CA 1
ATOM 1090 C C . ARG A 1 136 ? 20.897 -2.011 -16.524 1.00 96.12 136 ARG A C 1
ATOM 1092 O O . ARG A 1 136 ? 20.500 -0.894 -16.191 1.00 96.12 136 ARG A O 1
ATOM 1099 N N . TYR A 1 137 ? 20.368 -2.674 -17.551 1.00 93.12 137 TYR A N 1
ATOM 1100 C CA . TYR A 1 137 ? 19.291 -2.116 -18.371 1.00 93.12 137 TYR A CA 1
ATOM 1101 C C . TYR A 1 137 ? 18.018 -1.871 -17.568 1.00 93.12 137 TYR A C 1
ATOM 1103 O O . TYR A 1 137 ? 17.360 -0.860 -17.788 1.00 93.12 137 TYR A O 1
ATOM 1111 N N . GLN A 1 138 ? 17.690 -2.741 -16.616 1.00 92.75 138 GLN A N 1
ATOM 1112 C CA . GLN A 1 138 ? 16.555 -2.545 -15.723 1.00 92.75 138 GLN A CA 1
ATOM 1113 C C . GLN A 1 138 ? 16.735 -1.274 -14.884 1.00 92.75 138 GLN A C 1
ATOM 1115 O O . GLN A 1 138 ? 15.802 -0.480 -14.768 1.00 92.75 138 GLN A O 1
ATOM 1120 N N . THR A 1 139 ? 17.932 -1.033 -14.338 1.00 94.00 139 THR A N 1
ATOM 1121 C CA . THR A 1 139 ? 18.198 0.201 -13.580 1.00 94.00 139 THR A CA 1
ATOM 1122 C C . THR A 1 139 ? 18.105 1.457 -14.448 1.00 94.00 139 THR A C 1
ATOM 1124 O O . THR A 1 139 ? 17.412 2.399 -14.063 1.00 94.00 139 THR A O 1
ATOM 1127 N N . GLU A 1 140 ? 18.721 1.452 -15.634 1.00 96.06 140 GLU A N 1
ATOM 1128 C CA . GLU A 1 140 ? 18.689 2.581 -16.573 1.00 96.06 140 GLU A CA 1
ATOM 1129 C C . GLU A 1 140 ? 17.257 2.850 -17.067 1.00 96.06 140 GLU A C 1
ATOM 1131 O O . GLU A 1 140 ? 16.799 3.993 -17.078 1.00 96.06 140 GLU A O 1
ATOM 1136 N N . PHE A 1 141 ? 16.506 1.801 -17.412 1.00 94.88 141 PHE A N 1
ATOM 1137 C CA . PHE A 1 141 ? 15.109 1.905 -17.827 1.00 94.88 141 PHE A CA 1
ATOM 1138 C C . PHE A 1 141 ? 14.236 2.499 -16.720 1.00 94.88 141 PHE A C 1
ATOM 1140 O O . PHE A 1 141 ? 13.496 3.449 -16.969 1.00 94.88 141 PHE A O 1
ATOM 1147 N N . ASN A 1 142 ? 14.356 2.000 -15.489 1.00 92.19 142 ASN A N 1
ATOM 1148 C CA . ASN A 1 142 ? 13.587 2.512 -14.356 1.00 92.19 142 ASN A CA 1
ATOM 1149 C C . ASN A 1 142 ? 13.908 3.983 -14.063 1.00 92.19 142 ASN A C 1
ATOM 1151 O O . ASN A 1 142 ? 13.013 4.752 -13.711 1.00 92.19 142 ASN A O 1
ATOM 1155 N N . GLU A 1 143 ? 15.161 4.406 -14.240 1.00 94.69 143 GLU A N 1
ATOM 1156 C CA . GLU A 1 143 ? 15.532 5.816 -14.131 1.00 94.69 143 GLU A CA 1
ATOM 1157 C C . GLU A 1 143 ? 14.852 6.669 -15.214 1.00 94.69 143 GLU A C 1
ATOM 1159 O O . GLU A 1 143 ? 14.254 7.700 -14.900 1.00 94.69 143 GLU A O 1
ATOM 1164 N N . GLN A 1 144 ? 14.862 6.221 -16.472 1.00 95.12 144 GLN A N 1
ATOM 1165 C CA . GLN A 1 144 ? 14.198 6.928 -17.573 1.00 95.12 144 GLN A CA 1
ATOM 1166 C C . GLN A 1 144 ? 12.677 7.005 -17.383 1.00 95.12 144 GLN A C 1
ATOM 1168 O O . GLN A 1 144 ? 12.068 8.051 -17.611 1.00 95.12 144 GLN A O 1
ATOM 1173 N N . VAL A 1 145 ? 12.048 5.927 -16.913 1.00 92.31 145 VAL A N 1
ATOM 1174 C CA . VAL A 1 145 ? 10.605 5.899 -16.639 1.00 92.31 145 VAL A CA 1
ATOM 1175 C C . VAL A 1 145 ? 10.242 6.828 -15.481 1.00 92.31 145 VAL A C 1
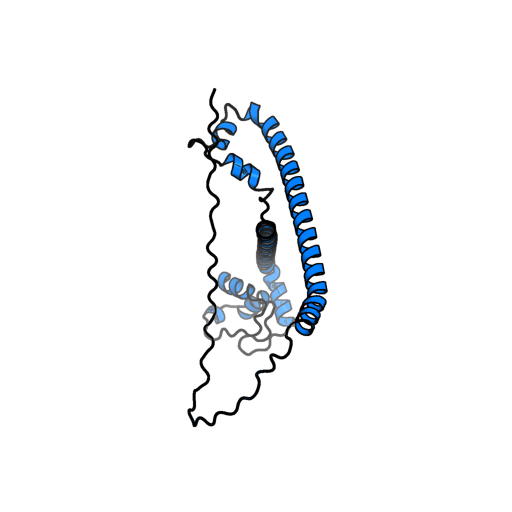ATOM 1177 O O . VAL A 1 145 ? 9.230 7.530 -15.562 1.00 92.31 145 VAL A O 1
ATOM 1180 N N . ARG A 1 146 ? 11.081 6.912 -14.441 1.00 91.81 146 ARG A N 1
ATOM 1181 C CA . ARG A 1 146 ? 10.928 7.902 -13.361 1.00 91.81 146 ARG A CA 1
ATOM 1182 C C . ARG A 1 146 ? 11.015 9.330 -13.885 1.00 91.81 146 ARG A C 1
ATOM 1184 O O . ARG A 1 146 ? 10.154 10.147 -13.563 1.00 91.81 146 ARG A O 1
ATOM 1191 N N . GLN A 1 147 ? 12.009 9.630 -14.724 1.00 94.44 147 GLN A N 1
ATOM 1192 C CA . GLN A 1 147 ? 12.164 10.954 -15.339 1.00 94.44 147 GLN A CA 1
ATOM 1193 C C . GLN A 1 147 ? 10.942 11.325 -16.194 1.00 94.44 147 GLN A C 1
ATOM 1195 O O . GLN A 1 147 ? 10.407 12.428 -16.066 1.00 94.44 147 GLN A O 1
ATOM 1200 N N . LEU A 1 148 ? 10.449 10.390 -17.013 1.00 91.56 148 LEU A N 1
ATOM 1201 C CA . LEU A 1 148 ? 9.242 10.582 -17.818 1.00 91.56 148 LEU A CA 1
ATOM 1202 C C . LEU A 1 148 ? 8.009 10.826 -16.938 1.00 91.56 148 LEU A C 1
ATOM 1204 O O . LEU A 1 148 ? 7.240 11.754 -17.188 1.00 91.56 148 LEU A O 1
ATOM 1208 N N . THR A 1 149 ? 7.832 10.019 -15.894 1.00 90.19 149 THR A N 1
ATOM 1209 C CA . THR A 1 149 ? 6.702 10.123 -14.964 1.00 90.19 149 THR A CA 1
ATOM 1210 C C . THR A 1 149 ? 6.708 11.460 -14.230 1.00 90.19 149 THR A C 1
ATOM 1212 O O . THR A 1 149 ? 5.659 12.098 -14.129 1.00 90.19 149 THR A O 1
ATOM 1215 N N . ALA A 1 150 ? 7.875 11.920 -13.769 1.00 91.50 150 ALA A N 1
ATOM 1216 C CA . ALA A 1 150 ? 8.043 13.236 -13.159 1.00 91.50 150 ALA A CA 1
ATOM 1217 C C . ALA A 1 150 ? 7.677 14.358 -14.142 1.00 91.50 150 ALA A C 1
ATOM 1219 O O . ALA A 1 150 ? 6.839 15.200 -13.830 1.00 91.50 150 ALA A O 1
ATOM 1220 N N . ALA A 1 151 ? 8.197 14.313 -15.373 1.00 93.19 151 ALA A N 1
ATOM 1221 C CA . ALA A 1 151 ? 7.870 15.303 -16.398 1.00 93.19 151 ALA A CA 1
ATOM 1222 C C . ALA A 1 151 ? 6.363 15.339 -16.732 1.00 93.19 151 ALA A C 1
ATOM 1224 O O . ALA A 1 151 ? 5.784 16.411 -16.916 1.00 93.19 151 ALA A O 1
ATOM 1225 N N . MET A 1 152 ? 5.699 14.180 -16.790 1.00 91.12 152 MET A N 1
ATOM 1226 C CA . MET A 1 152 ? 4.253 14.096 -17.024 1.00 91.12 152 MET A CA 1
ATOM 1227 C C . MET A 1 152 ? 3.429 14.662 -15.859 1.00 91.12 152 MET A C 1
ATOM 1229 O O . MET A 1 152 ? 2.414 15.323 -16.107 1.00 91.12 152 MET A O 1
ATOM 1233 N N . LYS A 1 153 ? 3.855 14.422 -14.610 1.00 90.25 153 LYS A N 1
ATOM 1234 C CA . LYS A 1 153 ? 3.236 15.003 -13.408 1.00 90.25 153 LYS A CA 1
ATOM 1235 C C . LYS A 1 153 ? 3.371 16.525 -13.413 1.00 90.25 153 LYS A C 1
ATOM 1237 O O . LYS A 1 153 ? 2.348 17.203 -13.359 1.00 90.25 153 LYS A O 1
ATOM 1242 N N . ASP A 1 154 ? 4.573 17.048 -13.648 1.00 93.31 154 ASP A N 1
ATOM 1243 C CA . ASP A 1 154 ? 4.842 18.488 -13.741 1.00 93.31 154 ASP A CA 1
ATOM 1244 C C . ASP A 1 154 ? 3.953 19.191 -14.779 1.00 93.31 154 ASP A C 1
ATOM 1246 O O . ASP A 1 154 ? 3.391 20.257 -14.523 1.00 93.31 154 ASP A O 1
ATOM 1250 N N . ILE A 1 155 ? 3.800 18.605 -15.975 1.00 92.69 155 ILE A N 1
ATOM 1251 C CA . ILE A 1 155 ? 2.953 19.180 -17.035 1.00 92.69 155 ILE A CA 1
ATOM 1252 C C . ILE A 1 155 ? 1.490 19.261 -16.586 1.00 92.69 155 ILE A C 1
ATOM 1254 O O . ILE A 1 155 ? 0.797 20.228 -16.911 1.00 92.69 155 ILE A O 1
ATOM 1258 N N . ARG A 1 156 ? 1.000 18.245 -15.874 1.00 90.31 156 ARG A N 1
ATOM 1259 C CA . ARG A 1 156 ? -0.385 18.199 -15.396 1.00 90.31 156 ARG A CA 1
ATOM 1260 C C . ARG A 1 156 ? -0.617 19.146 -14.235 1.00 90.31 156 ARG A C 1
ATOM 1262 O O . ARG A 1 156 ? -1.598 19.870 -14.279 1.00 90.31 156 ARG A O 1
ATOM 1269 N N . GLU A 1 157 ? 0.302 19.224 -13.282 1.00 92.12 157 GLU A N 1
ATOM 1270 C CA . GLU A 1 157 ? 0.220 20.190 -12.184 1.00 92.12 157 GLU A CA 1
ATOM 1271 C C . GLU A 1 157 ? 0.197 21.630 -12.699 1.00 92.12 157 GLU A C 1
ATOM 1273 O O . GLU A 1 157 ? -0.629 22.430 -12.262 1.00 92.12 157 GLU A O 1
ATOM 1278 N N . ARG A 1 158 ? 1.033 21.953 -13.697 1.00 95.12 158 ARG A N 1
ATOM 1279 C CA . ARG A 1 158 ? 0.991 23.266 -14.361 1.00 95.12 158 ARG A CA 1
ATOM 1280 C C . ARG A 1 158 ? -0.361 23.527 -15.023 1.00 95.12 158 ARG A C 1
ATOM 1282 O O . ARG A 1 158 ? -0.919 24.603 -14.850 1.00 95.12 158 ARG A O 1
ATOM 1289 N N . ARG A 1 159 ? -0.917 22.539 -15.733 1.00 93.19 159 ARG A N 1
ATOM 1290 C CA . ARG A 1 159 ? -2.250 22.656 -16.350 1.00 93.19 159 ARG A CA 1
ATOM 1291 C C . ARG A 1 159 ? -3.361 22.819 -15.319 1.00 93.19 159 ARG A C 1
ATOM 1293 O O . ARG A 1 159 ? -4.241 23.643 -15.527 1.00 93.19 159 ARG A O 1
ATOM 1300 N N . ASP A 1 160 ? -3.319 22.071 -14.224 1.00 91.88 160 ASP A N 1
ATOM 1301 C CA . ASP A 1 160 ? -4.310 22.153 -13.152 1.00 91.88 160 ASP A CA 1
ATOM 1302 C C . ASP A 1 160 ? -4.243 23.519 -12.449 1.00 91.88 160 ASP A C 1
ATOM 1304 O O . ASP A 1 160 ? -5.283 24.101 -12.129 1.00 91.88 160 ASP A O 1
ATOM 1308 N N . ALA A 1 161 ? -3.039 24.075 -12.274 1.00 95.06 161 ALA A N 1
ATOM 1309 C CA . ALA A 1 161 ? -2.834 25.428 -11.760 1.00 95.06 161 ALA A CA 1
ATOM 1310 C C . ALA A 1 161 ? -3.350 26.510 -12.729 1.00 95.06 161 ALA A C 1
ATOM 1312 O O . ALA A 1 161 ? -4.026 27.453 -12.302 1.00 95.06 161 ALA A O 1
ATOM 1313 N N . ASP A 1 162 ? -3.091 26.359 -14.031 1.00 95.31 162 ASP A N 1
ATOM 1314 C CA . ASP A 1 162 ? -3.605 27.253 -15.075 1.00 95.31 162 ASP A CA 1
ATOM 1315 C C . ASP A 1 162 ? -5.141 27.204 -15.143 1.00 95.31 162 ASP A C 1
ATOM 1317 O O . ASP A 1 162 ? -5.801 28.244 -15.208 1.00 95.31 162 ASP A O 1
ATOM 1321 N N . ASP A 1 163 ? -5.729 26.008 -15.061 1.00 93.12 163 ASP A N 1
ATOM 1322 C CA . ASP A 1 163 ? -7.175 25.786 -15.029 1.00 93.12 163 ASP A CA 1
ATOM 1323 C C . ASP A 1 163 ? -7.817 26.381 -13.772 1.00 93.12 163 ASP A C 1
ATOM 1325 O O . ASP A 1 163 ? -8.892 26.981 -13.855 1.00 93.12 163 ASP A O 1
ATOM 1329 N N . ALA A 1 164 ? -7.181 26.238 -12.606 1.00 93.50 164 ALA A N 1
ATOM 1330 C CA . ALA A 1 164 ? -7.632 26.868 -11.368 1.00 93.50 164 ALA A CA 1
ATOM 1331 C C . ALA A 1 164 ? -7.627 28.398 -11.501 1.00 93.50 164 ALA A C 1
ATOM 1333 O O . ALA A 1 164 ? -8.658 29.039 -11.284 1.00 93.50 164 ALA A O 1
ATOM 1334 N N . THR A 1 165 ? -6.516 28.963 -11.980 1.00 94.44 165 THR A N 1
ATOM 1335 C CA . THR A 1 165 ? -6.380 30.402 -12.255 1.00 94.44 165 THR A CA 1
ATOM 1336 C C . THR A 1 165 ? -7.445 30.881 -13.249 1.00 94.44 165 THR A C 1
ATOM 1338 O O . THR A 1 165 ? -8.084 31.920 -13.057 1.00 94.44 165 THR A O 1
ATOM 1341 N N . TYR A 1 166 ? -7.701 30.105 -14.306 1.00 91.00 166 TYR A N 1
ATOM 1342 C CA . TYR A 1 166 ? -8.741 30.408 -15.285 1.00 91.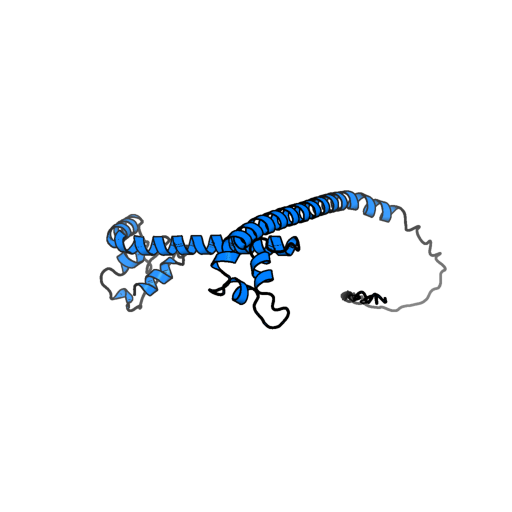00 166 TYR A CA 1
ATOM 1343 C C . TYR A 1 166 ? -10.140 30.380 -14.662 1.00 91.00 166 TYR A C 1
ATOM 1345 O O . TYR A 1 166 ? -10.939 31.289 -14.905 1.00 91.00 166 TYR A O 1
ATOM 1353 N N . ARG A 1 167 ? -10.451 29.368 -13.842 1.00 89.38 167 ARG A N 1
ATOM 1354 C CA . ARG A 1 167 ? -11.737 29.258 -13.138 1.00 89.38 167 ARG A CA 1
ATOM 1355 C C . ARG A 1 167 ? -11.962 30.450 -12.217 1.00 89.38 167 ARG A C 1
ATOM 1357 O O . ARG A 1 167 ? -13.058 31.000 -12.260 1.00 89.38 167 ARG A O 1
ATOM 1364 N N . GLU A 1 168 ? -10.951 30.901 -11.481 1.00 89.69 168 GLU A N 1
ATOM 1365 C CA . GLU A 1 168 ? -11.021 32.092 -10.622 1.00 89.69 168 GLU A CA 1
ATOM 1366 C C . GLU A 1 168 ? -11.219 33.396 -11.411 1.00 89.69 168 GLU A C 1
ATOM 1368 O O . GLU A 1 168 ? -11.980 34.271 -10.994 1.00 89.69 168 GLU A O 1
ATOM 1373 N N . ALA A 1 169 ? -10.605 33.523 -12.592 1.00 86.94 169 ALA A N 1
ATOM 1374 C CA . ALA A 1 169 ? -10.755 34.697 -13.455 1.00 86.94 169 ALA A CA 1
ATOM 1375 C C . ALA A 1 169 ? -12.074 34.714 -14.262 1.00 86.94 169 ALA A C 1
ATOM 1377 O O . ALA A 1 169 ? -12.566 35.778 -14.662 1.00 86.94 169 ALA A O 1
ATOM 1378 N N . SER A 1 170 ? -12.655 33.541 -14.531 1.00 77.19 170 SER A N 1
ATOM 1379 C CA . SER A 1 170 ? -13.862 33.360 -15.349 1.00 77.19 170 SER A CA 1
ATOM 1380 C C . SER A 1 170 ? -15.188 33.940 -14.800 1.00 77.19 170 SER A C 1
ATOM 1382 O O . SER A 1 170 ? -15.956 34.449 -15.632 1.00 77.19 170 SER A O 1
ATOM 1384 N N . PRO A 1 171 ? -15.505 33.977 -13.480 1.00 68.50 171 PRO A N 1
ATOM 1385 C CA . PRO A 1 171 ? -16.748 34.584 -12.985 1.00 68.50 171 PRO A CA 1
ATOM 1386 C C . PRO A 1 171 ? -16.867 36.061 -13.374 1.00 68.50 171 PRO A C 1
ATOM 1388 O O . PRO A 1 171 ? -17.956 36.543 -13.697 1.00 68.50 171 PRO A O 1
ATOM 1391 N N . THR A 1 172 ? -15.737 36.762 -13.472 1.00 58.84 172 THR A N 1
ATOM 1392 C CA . THR A 1 172 ? -15.665 38.175 -13.863 1.00 58.84 172 THR A CA 1
ATOM 1393 C C . THR A 1 172 ? -16.030 38.401 -15.335 1.00 58.84 172 THR A C 1
ATOM 1395 O O . THR A 1 172 ? -16.453 39.496 -15.707 1.00 58.84 172 THR A O 1
ATOM 1398 N N . ARG A 1 173 ? -15.911 37.377 -16.197 1.00 53.47 173 ARG A N 1
ATOM 1399 C CA . ARG A 1 173 ? -16.230 37.471 -17.635 1.00 53.47 173 ARG A CA 1
ATOM 1400 C C . ARG A 1 173 ? -17.650 37.014 -17.972 1.00 53.47 173 ARG A C 1
ATOM 1402 O O . ARG A 1 173 ? -18.278 37.645 -18.819 1.00 53.47 173 ARG A O 1
ATOM 1409 N N . CYS A 1 174 ? -18.203 36.016 -17.279 1.00 54.75 174 CYS A N 1
ATOM 1410 C CA . CYS A 1 174 ? -19.610 35.629 -17.466 1.00 54.75 174 CYS A CA 1
ATOM 1411 C C . CYS A 1 174 ? -20.590 36.693 -16.941 1.00 54.75 174 CYS A C 1
ATOM 1413 O O . CYS A 1 174 ? -21.581 36.981 -17.611 1.00 54.75 174 CYS A O 1
ATOM 1415 N N . ALA A 1 175 ? -20.285 37.359 -15.820 1.00 53.12 175 ALA A N 1
ATOM 1416 C CA . ALA A 1 175 ? -21.107 38.469 -15.325 1.00 53.12 175 ALA A CA 1
ATOM 1417 C C . ALA A 1 175 ? -21.103 39.679 -16.283 1.00 53.12 175 ALA A C 1
ATOM 1419 O O . ALA A 1 175 ? -22.129 40.328 -16.483 1.00 53.12 175 ALA A O 1
ATOM 1420 N N . LYS A 1 176 ? -19.969 39.953 -16.945 1.00 51.88 176 LYS A N 1
ATOM 1421 C CA . LYS A 1 176 ? -19.838 41.058 -17.912 1.00 51.88 176 LYS A CA 1
ATOM 1422 C C . LYS A 1 176 ? -20.447 40.731 -19.283 1.00 51.88 176 LYS A C 1
ATOM 1424 O O . LYS A 1 176 ? -20.969 41.628 -19.940 1.00 51.88 176 LYS A O 1
ATOM 1429 N N . ALA A 1 177 ? -20.441 39.461 -19.696 1.00 51.41 177 ALA A N 1
ATOM 1430 C CA . ALA A 1 177 ? -21.077 39.011 -20.936 1.00 51.41 177 ALA A CA 1
ATOM 1431 C C . ALA A 1 177 ? -22.615 38.949 -20.841 1.00 51.41 177 ALA A C 1
ATOM 1433 O O . ALA A 1 177 ? -23.284 39.220 -21.838 1.00 51.41 177 ALA A O 1
ATOM 1434 N N . LEU A 1 178 ? -23.188 38.679 -19.657 1.00 51.50 178 LEU A N 1
ATOM 1435 C CA . LEU A 1 178 ? -24.641 38.781 -19.441 1.00 51.50 178 LEU A CA 1
ATOM 1436 C C . LEU A 1 178 ? -25.157 40.231 -19.419 1.00 51.50 178 LEU A C 1
ATOM 1438 O O . LEU A 1 178 ? -26.325 40.457 -19.718 1.00 51.50 178 LEU A O 1
ATOM 1442 N N . LEU A 1 179 ? -24.303 41.217 -19.124 1.00 54.75 179 LEU A N 1
ATOM 1443 C CA . LEU A 1 179 ? -24.683 42.637 -19.119 1.00 54.75 179 LEU A CA 1
ATOM 1444 C C . LEU A 1 179 ? -24.602 43.316 -20.497 1.00 54.75 179 LEU A C 1
ATOM 1446 O O . LEU A 1 179 ? -25.183 44.381 -20.676 1.00 54.75 179 LEU A O 1
ATOM 1450 N N . LEU A 1 180 ? -23.913 42.722 -21.479 1.00 56.38 180 LEU A N 1
ATOM 1451 C CA . LEU A 1 180 ? -23.656 43.364 -22.779 1.00 56.38 180 LEU A CA 1
ATOM 1452 C C . LEU A 1 180 ? -24.427 42.768 -23.959 1.00 56.38 180 LEU A C 1
ATOM 1454 O O . LEU A 1 180 ? -24.298 43.252 -25.084 1.00 56.38 180 LEU A O 1
ATOM 1458 N N . ARG A 1 181 ? -25.241 41.730 -23.749 1.00 52.16 181 ARG A N 1
ATOM 1459 C CA . ARG A 1 181 ? -25.972 41.116 -24.859 1.00 52.16 181 ARG A CA 1
ATOM 1460 C C . ARG A 1 181 ? -27.280 40.500 -24.397 1.00 52.16 181 ARG A C 1
ATOM 1462 O O . ARG A 1 181 ? -27.383 39.291 -24.292 1.00 52.16 181 ARG A O 1
ATOM 1469 N N . TRP A 1 182 ? -28.269 41.356 -24.175 1.00 44.69 182 TRP A N 1
ATOM 1470 C CA . TRP A 1 182 ? -29.607 41.245 -24.761 1.00 44.69 182 TRP A CA 1
ATOM 1471 C C . TRP A 1 182 ? -30.173 42.671 -24.801 1.00 44.69 182 TRP A C 1
ATOM 1473 O O . TRP A 1 182 ? -30.547 43.200 -23.755 1.00 44.69 182 TRP A O 1
ATOM 1483 N N . PRO A 1 183 ? -30.203 43.349 -25.965 1.00 55.41 183 PRO A N 1
ATOM 1484 C CA . PRO A 1 183 ? -31.055 44.521 -26.091 1.00 55.41 183 PRO A CA 1
ATOM 1485 C C . PRO A 1 183 ? -32.487 44.079 -25.760 1.00 55.41 183 PRO A C 1
ATOM 1487 O O . PRO A 1 183 ? -32.883 42.980 -26.170 1.00 55.41 183 PRO A O 1
ATOM 1490 N N . PRO A 1 184 ? -33.272 44.879 -25.021 1.00 51.00 184 PRO A N 1
ATOM 1491 C CA . PRO A 1 184 ? -34.683 44.591 -24.851 1.00 51.00 184 PRO A CA 1
ATOM 1492 C C . PRO A 1 184 ? -35.282 44.502 -26.254 1.00 51.00 184 PRO A C 1
ATOM 1494 O O . PRO A 1 184 ? -35.360 45.504 -26.962 1.00 51.00 184 PRO A O 1
ATOM 1497 N N . CYS A 1 185 ? -35.669 43.299 -26.688 1.00 42.88 185 CYS A N 1
ATOM 1498 C CA . CYS A 1 185 ? -36.599 43.180 -27.796 1.00 42.88 185 CYS A CA 1
ATOM 1499 C C . CYS A 1 185 ? -37.860 43.900 -27.333 1.00 42.88 185 CYS A C 1
ATOM 1501 O O . CYS A 1 185 ? -38.653 43.369 -26.554 1.00 42.88 185 CYS A O 1
ATOM 1503 N N . SER A 1 186 ? -38.007 45.142 -27.781 1.00 56.31 186 SER A N 1
ATOM 1504 C CA . SER A 1 186 ? -39.236 45.905 -27.745 1.00 56.31 186 SER A CA 1
ATOM 1505 C C . SER A 1 186 ? -40.230 45.187 -28.649 1.00 56.31 186 SER A C 1
ATOM 1507 O O . SER A 1 186 ? -40.475 45.562 -29.792 1.00 56.31 186 SER A O 1
ATOM 1509 N N . VAL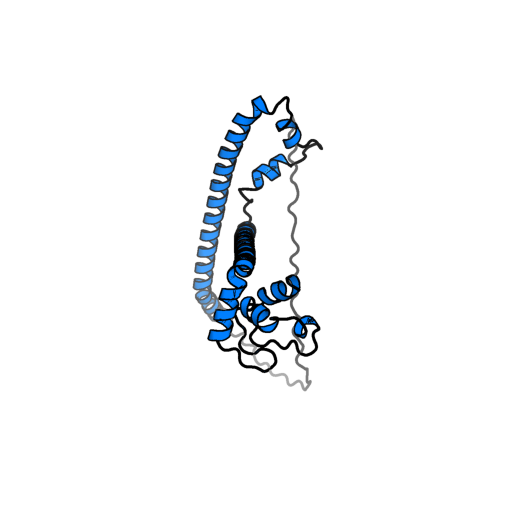 A 1 187 ? -40.807 44.100 -28.133 1.00 52.47 187 VAL A N 1
ATOM 1510 C CA . VAL A 1 187 ? -42.019 43.515 -28.688 1.00 52.47 187 VAL A CA 1
ATOM 1511 C C . VAL A 1 187 ? -43.070 44.609 -28.584 1.00 52.47 187 VAL A C 1
ATOM 1513 O O . VAL A 1 187 ? -43.618 44.888 -27.516 1.00 52.47 187 VAL A O 1
ATOM 1516 N N . SER A 1 188 ? -43.289 45.292 -29.706 1.00 53.81 188 SER A N 1
ATOM 1517 C CA . SER A 1 188 ? -44.328 46.290 -29.851 1.00 53.81 188 SER A CA 1
ATOM 1518 C C . SER A 1 188 ? -45.646 45.637 -29.456 1.00 53.81 188 SER A C 1
ATOM 1520 O O . SER A 1 188 ? -46.094 44.680 -30.096 1.00 53.81 188 SER A O 1
ATOM 1522 N N . ARG A 1 189 ? -46.270 46.157 -28.397 1.00 49.88 189 ARG A N 1
ATOM 1523 C CA . ARG A 1 189 ? -47.664 45.880 -28.057 1.00 49.88 189 ARG A CA 1
ATOM 1524 C C . ARG A 1 189 ? -48.535 46.302 -29.237 1.00 49.88 189 ARG A C 1
ATOM 1526 O O . ARG A 1 189 ? -48.990 47.440 -29.298 1.00 49.88 189 ARG A O 1
ATOM 1533 N N . ARG A 1 190 ? -48.816 45.380 -30.157 1.00 47.00 190 ARG A N 1
ATOM 1534 C CA . ARG A 1 190 ? -50.001 45.481 -31.002 1.00 47.00 190 ARG A CA 1
ATOM 1535 C C . ARG A 1 190 ? -51.107 44.685 -30.336 1.00 47.00 190 ARG A C 1
ATOM 1537 O O . ARG A 1 190 ? -51.117 43.460 -30.330 1.00 47.00 190 ARG A O 1
ATOM 1544 N N . SER A 1 191 ? -52.003 45.449 -29.727 1.00 54.84 191 SER A N 1
ATOM 1545 C CA . SER A 1 191 ? -53.314 45.033 -29.256 1.00 54.84 191 SER A CA 1
ATOM 1546 C C . SER A 1 191 ? -53.998 44.115 -30.273 1.00 54.84 191 SER A C 1
ATOM 1548 O O . SER A 1 191 ? -54.375 44.553 -31.360 1.00 54.84 191 SER A O 1
ATOM 1550 N N . ARG A 1 192 ? -54.192 42.849 -29.902 1.00 44.75 192 ARG A N 1
ATOM 1551 C CA . ARG A 1 192 ? -55.365 42.075 -30.304 1.00 44.75 192 ARG A CA 1
ATOM 1552 C C . ARG A 1 192 ? -55.893 41.352 -29.076 1.00 44.75 192 ARG A C 1
ATOM 1554 O O . ARG A 1 192 ? -55.225 40.497 -28.504 1.00 44.75 192 ARG A O 1
ATOM 1561 N N . ARG A 1 193 ? -57.101 41.750 -28.674 1.00 53.41 193 ARG A N 1
ATOM 1562 C CA . ARG A 1 193 ? -57.967 40.986 -27.777 1.00 53.41 193 ARG A CA 1
ATOM 1563 C C . ARG A 1 193 ? -58.125 39.582 -28.359 1.00 53.41 193 ARG A C 1
ATOM 1565 O O . ARG A 1 193 ? -58.536 39.442 -29.506 1.00 53.41 193 ARG A O 1
ATOM 1572 N N . GLY A 1 194 ? -57.800 38.578 -27.561 1.00 45.56 194 GLY A N 1
ATOM 1573 C CA . GLY A 1 194 ? -58.010 37.170 -27.858 1.00 45.56 194 GLY A CA 1
ATOM 1574 C C . GLY A 1 194 ? -58.051 36.429 -26.533 1.00 45.56 194 GLY A C 1
ATOM 1575 O O . GLY A 1 194 ? -57.080 36.413 -25.789 1.00 45.56 194 GLY A O 1
ATOM 1576 N N . THR A 1 195 ? -59.236 35.947 -26.205 1.00 52.50 195 THR A N 1
ATOM 1577 C CA . THR A 1 195 ? -59.667 35.314 -24.961 1.00 52.50 195 THR A CA 1
ATOM 1578 C C . THR A 1 195 ? -58.916 34.029 -24.611 1.00 52.50 195 THR A C 1
ATOM 1580 O O . THR A 1 195 ? -58.561 33.265 -25.498 1.00 52.50 195 THR A O 1
ATOM 1583 N N . LEU A 1 196 ? -58.777 33.810 -23.295 1.00 53.88 196 LEU A N 1
ATOM 1584 C CA . LEU A 1 196 ? -58.713 32.535 -22.564 1.00 53.88 196 LEU A CA 1
ATOM 1585 C C . LEU A 1 196 ? -58.053 31.329 -23.262 1.00 53.88 196 LEU A C 1
ATOM 1587 O O . LEU A 1 196 ? -58.664 30.709 -24.123 1.00 53.88 196 LEU A O 1
ATOM 1591 N N . SER A 1 197 ? -56.957 30.828 -22.685 1.00 46.12 197 SER A N 1
ATOM 1592 C CA . SER A 1 197 ? -56.990 29.471 -22.119 1.00 46.12 197 SER A CA 1
ATOM 1593 C C . SER A 1 197 ? -55.822 29.217 -21.166 1.00 46.12 197 SER A C 1
ATOM 1595 O O . SER A 1 197 ? -54.687 29.617 -21.415 1.00 46.12 197 SER A O 1
ATOM 1597 N N . LYS A 1 198 ? -56.136 28.557 -20.051 1.00 59.72 198 LYS A N 1
ATOM 1598 C CA . LYS A 1 198 ? -55.203 28.056 -19.037 1.00 59.72 198 LYS A CA 1
ATOM 1599 C C . LYS A 1 198 ? -54.293 26.998 -19.670 1.00 59.72 198 LYS A C 1
ATOM 1601 O O . LYS A 1 198 ? -54.803 26.056 -20.268 1.00 59.72 198 LYS A O 1
ATOM 1606 N N . ALA A 1 199 ? -52.981 27.094 -19.473 1.00 45.53 199 ALA A N 1
ATOM 1607 C CA . ALA A 1 199 ? -52.072 25.984 -19.737 1.00 45.53 199 ALA A CA 1
ATOM 1608 C C . ALA A 1 199 ? -50.992 25.902 -18.651 1.00 45.53 199 ALA A C 1
ATOM 1610 O O . ALA A 1 199 ? -50.315 26.875 -18.331 1.00 45.53 199 ALA A O 1
ATOM 1611 N N . SER A 1 200 ? -50.934 24.713 -18.063 1.00 55.62 200 SER A N 1
ATOM 1612 C CA . SER A 1 200 ? -50.147 24.249 -16.926 1.00 55.62 200 SER A CA 1
ATOM 1613 C C . SER A 1 200 ? -48.626 24.348 -17.127 1.00 55.62 200 SER A C 1
ATOM 1615 O O . SER A 1 200 ? -48.160 24.307 -18.266 1.00 55.62 200 SER A O 1
ATOM 1617 N N . PRO A 1 201 ? -47.824 24.384 -16.044 1.00 51.41 201 PRO A N 1
ATOM 1618 C CA . PRO A 1 201 ? -46.371 24.339 -16.152 1.00 51.41 201 PRO A CA 1
ATOM 1619 C C . PRO A 1 201 ? -45.917 22.940 -16.591 1.00 51.41 201 PRO A C 1
ATOM 1621 O O . PRO A 1 201 ? -46.067 21.951 -15.869 1.00 51.41 201 PRO A O 1
ATOM 1624 N N . SER A 1 202 ? -45.377 22.860 -17.806 1.00 49.38 202 SER A N 1
ATOM 1625 C CA . SER A 1 202 ? -44.733 21.673 -18.353 1.00 49.38 202 SER A CA 1
ATOM 1626 C C . SER A 1 202 ? -43.336 21.490 -17.753 1.00 49.38 202 SER A C 1
ATOM 1628 O O . SER A 1 202 ? -42.550 22.422 -17.595 1.00 49.38 202 SER A O 1
ATOM 1630 N N . ARG A 1 203 ? -43.061 20.238 -17.390 1.00 50.31 203 ARG A N 1
ATOM 1631 C CA . ARG A 1 203 ? -41.801 19.726 -16.850 1.00 50.31 203 ARG A CA 1
ATOM 1632 C C . ARG A 1 203 ? -40.643 19.966 -17.823 1.00 50.31 203 ARG A C 1
ATOM 1634 O O . ARG A 1 203 ? -40.745 19.614 -18.996 1.00 50.31 203 ARG A O 1
ATOM 1641 N N . CYS A 1 204 ? -39.513 20.451 -17.313 1.00 39.41 204 CYS A N 1
ATOM 1642 C CA . CYS A 1 204 ? -38.232 20.380 -18.014 1.00 39.41 204 CYS A CA 1
ATOM 1643 C C . CYS A 1 204 ? -37.765 18.912 -18.105 1.00 39.41 204 CYS A C 1
ATOM 1645 O O . CYS A 1 204 ? -37.692 18.245 -17.070 1.00 39.41 204 CYS A O 1
ATOM 1647 N N . PRO A 1 205 ? -37.425 18.388 -19.297 1.00 53.28 205 PRO A N 1
ATOM 1648 C CA . PRO A 1 205 ? -36.819 17.072 -19.427 1.00 53.28 205 PRO A CA 1
ATOM 1649 C C . PRO A 1 205 ? -35.317 17.139 -19.121 1.00 53.28 205 PRO A C 1
ATOM 1651 O O . PRO A 1 205 ? -34.599 18.024 -19.589 1.00 53.28 205 PRO A O 1
ATOM 1654 N N . ALA A 1 206 ? -34.847 16.169 -18.337 1.00 47.16 206 ALA A N 1
ATOM 1655 C CA . ALA A 1 206 ? -33.438 15.941 -18.060 1.00 47.16 206 ALA A CA 1
ATOM 1656 C C . ALA A 1 206 ? -32.660 15.735 -19.371 1.00 47.16 206 ALA A C 1
ATOM 1658 O O . ALA A 1 206 ? -32.934 14.827 -20.160 1.00 47.16 206 ALA A O 1
ATOM 1659 N N . ARG A 1 207 ? -31.676 16.603 -19.596 1.00 46.59 207 ARG A N 1
ATOM 1660 C CA . ARG A 1 207 ? -30.788 16.595 -20.754 1.00 46.59 207 ARG A CA 1
ATOM 1661 C C . ARG A 1 207 ? -29.779 15.452 -20.592 1.00 46.59 207 ARG A C 1
ATOM 1663 O O . ARG A 1 207 ? -28.767 15.606 -19.921 1.00 46.59 207 ARG A O 1
ATOM 1670 N N . ARG A 1 208 ? -30.058 14.295 -21.202 1.00 53.50 208 ARG A N 1
ATOM 1671 C CA . ARG A 1 208 ? -29.053 13.250 -21.457 1.00 53.50 208 ARG A CA 1
ATOM 1672 C C . ARG A 1 208 ? -28.098 13.751 -22.541 1.00 53.50 208 ARG A C 1
ATOM 1674 O O . ARG A 1 208 ? -28.457 13.769 -23.714 1.00 53.50 208 ARG A O 1
ATOM 1681 N N . SER A 1 209 ? -26.889 14.151 -22.166 1.00 55.06 209 SER A N 1
ATOM 1682 C CA . SER A 1 209 ? -25.777 14.315 -23.103 1.00 55.06 209 SER A CA 1
ATOM 1683 C C . SER A 1 209 ? -24.996 13.005 -23.187 1.00 55.06 209 SER A C 1
ATOM 1685 O O . SER A 1 209 ? -24.097 12.758 -22.388 1.00 55.06 209 SER A O 1
ATOM 1687 N N . GLY A 1 210 ? -25.361 12.158 -24.151 1.00 49.69 210 GLY A N 1
ATOM 1688 C CA . GLY A 1 210 ? -24.460 11.139 -24.679 1.00 49.69 210 GLY A CA 1
ATOM 1689 C C . GLY A 1 210 ? -23.509 11.803 -25.672 1.00 49.69 210 GLY A C 1
ATOM 1690 O O . GLY A 1 210 ? -23.955 12.327 -26.691 1.00 49.69 210 GLY A O 1
ATOM 1691 N N . PHE A 1 211 ? -22.216 11.816 -25.361 1.00 44.12 211 PHE A N 1
ATOM 1692 C CA . PHE A 1 211 ? -21.168 12.180 -26.311 1.00 44.12 211 PHE A CA 1
ATOM 1693 C C . PHE A 1 211 ? -20.809 10.945 -27.150 1.00 44.12 211 PHE A C 1
ATOM 1695 O O . PHE A 1 211 ? -20.400 9.934 -26.577 1.00 44.12 211 PHE A O 1
ATOM 1702 N N . PRO A 1 212 ? -20.924 10.984 -28.489 1.00 58.16 212 PRO A N 1
ATOM 1703 C CA . PRO A 1 212 ? -20.348 9.952 -29.335 1.00 58.16 212 PRO A CA 1
ATOM 1704 C C . PRO A 1 212 ? -18.837 10.190 -29.461 1.00 58.16 212 PRO A C 1
ATOM 1706 O O . PRO A 1 212 ? -18.390 11.189 -30.028 1.00 58.16 212 PRO A O 1
ATOM 1709 N N . VAL A 1 213 ? -18.046 9.253 -28.939 1.00 56.97 213 VAL A N 1
ATOM 1710 C CA . VAL A 1 213 ? -16.596 9.183 -29.157 1.00 56.97 213 VAL A CA 1
ATOM 1711 C C . VAL A 1 213 ? -16.354 8.820 -30.625 1.00 56.97 213 VAL A C 1
ATOM 1713 O O . VAL A 1 213 ? -16.541 7.675 -31.036 1.00 56.97 213 VAL A O 1
ATOM 1716 N N . LYS A 1 214 ? -15.954 9.802 -31.442 1.00 53.62 214 LYS A N 1
ATOM 1717 C CA . LYS A 1 214 ? -15.401 9.552 -32.780 1.00 53.62 214 LYS A CA 1
ATOM 1718 C C . LYS A 1 214 ? -14.026 8.901 -32.620 1.00 53.62 214 LYS A C 1
ATOM 1720 O O . LYS A 1 214 ? -13.096 9.544 -32.145 1.00 53.62 214 LYS A O 1
ATOM 1725 N N . ARG A 1 215 ? -13.899 7.638 -33.034 1.00 52.53 215 ARG A N 1
ATOM 1726 C CA . ARG A 1 215 ? -12.601 6.975 -33.227 1.00 52.53 215 ARG A CA 1
ATOM 1727 C C . ARG A 1 215 ? -11.888 7.611 -34.433 1.00 52.53 215 ARG A C 1
ATOM 1729 O O . ARG A 1 215 ? -12.498 7.655 -35.503 1.00 52.53 215 ARG A O 1
ATOM 1736 N N . PRO A 1 216 ? -10.644 8.101 -34.306 1.00 56.25 216 PRO A N 1
ATOM 1737 C CA . PRO A 1 216 ? -9.852 8.498 -35.461 1.00 56.25 216 PRO A CA 1
ATOM 1738 C C . PRO A 1 216 ? -9.391 7.253 -36.228 1.00 56.25 216 PRO A C 1
ATOM 1740 O O . PRO A 1 216 ? -8.937 6.271 -35.642 1.00 56.25 216 PRO A O 1
ATOM 1743 N N . GLY A 1 217 ? -9.586 7.294 -37.546 1.00 51.41 217 GLY A N 1
ATOM 1744 C CA . GLY A 1 217 ? -9.244 6.225 -38.474 1.00 51.41 217 GLY A CA 1
ATOM 1745 C C . GLY A 1 217 ? -7.738 5.998 -38.578 1.00 51.41 217 GLY A C 1
ATOM 1746 O O . GLY A 1 217 ? -6.946 6.938 -38.599 1.00 51.41 217 GLY A O 1
ATOM 1747 N N . LEU A 1 218 ? -7.380 4.719 -38.664 1.00 47.09 218 LEU A N 1
ATOM 1748 C CA . LEU A 1 218 ? -6.054 4.216 -38.997 1.00 47.09 218 LEU A CA 1
ATOM 1749 C C . LEU A 1 218 ? -5.654 4.711 -40.391 1.00 47.09 218 LEU A C 1
ATOM 1751 O O . LEU A 1 218 ? -6.270 4.345 -41.389 1.00 47.09 218 LEU A O 1
ATOM 1755 N N . CYS A 1 219 ? -4.612 5.535 -40.451 1.00 41.53 219 CYS A N 1
ATOM 1756 C CA . CYS A 1 219 ? -3.937 5.891 -41.690 1.00 41.53 219 CYS A CA 1
ATOM 1757 C C . CYS A 1 219 ? -2.779 4.902 -41.882 1.00 41.53 219 CYS A C 1
ATOM 1759 O O . CYS A 1 219 ? -1.708 5.060 -41.304 1.00 41.53 219 CYS A O 1
ATOM 1761 N N . THR A 1 220 ? -3.014 3.834 -42.642 1.00 52.59 220 THR A N 1
ATOM 1762 C CA . THR A 1 220 ? -1.970 2.903 -43.082 1.00 52.59 220 THR A CA 1
ATOM 1763 C C . THR A 1 220 ? -1.120 3.576 -44.157 1.00 52.59 220 THR A C 1
ATOM 1765 O O . THR A 1 220 ? -1.567 3.710 -45.298 1.00 52.59 220 THR A O 1
ATOM 1768 N N . GLN A 1 221 ? 0.102 3.993 -43.819 1.00 50.31 221 GLN A N 1
ATOM 1769 C CA . GLN A 1 221 ? 1.109 4.330 -44.823 1.00 50.31 221 GLN A CA 1
ATOM 1770 C C . GLN A 1 221 ? 1.835 3.063 -45.267 1.00 50.31 221 GLN A C 1
ATOM 1772 O O . GLN A 1 221 ? 2.547 2.408 -44.512 1.00 50.31 221 GLN A O 1
ATOM 1777 N N . ARG A 1 222 ? 1.595 2.734 -46.530 1.00 51.38 222 ARG A N 1
ATOM 1778 C CA . ARG A 1 222 ? 2.223 1.687 -47.322 1.00 51.38 222 ARG A CA 1
ATOM 1779 C C . ARG A 1 222 ? 3.553 2.251 -47.826 1.00 51.38 222 ARG A C 1
ATOM 1781 O O . ARG A 1 222 ? 3.533 3.165 -48.644 1.00 51.38 222 ARG A O 1
ATOM 1788 N N . TRP A 1 223 ? 4.680 1.755 -47.327 1.00 48.38 223 TRP A N 1
ATOM 1789 C CA . TRP A 1 223 ? 5.982 2.040 -47.930 1.00 48.38 223 TRP A CA 1
ATOM 1790 C C . TRP A 1 223 ? 6.249 0.990 -49.004 1.00 48.38 223 TRP A C 1
ATOM 1792 O O . TRP A 1 223 ? 6.143 -0.211 -48.756 1.00 48.38 223 TRP A O 1
ATOM 1802 N N . ALA A 1 224 ? 6.500 1.473 -50.215 1.00 57.00 224 ALA A N 1
ATOM 1803 C CA . ALA A 1 224 ? 6.908 0.688 -51.362 1.00 57.00 224 ALA A CA 1
ATOM 1804 C C . ALA A 1 224 ? 8.337 1.090 -51.739 1.00 57.00 224 ALA A C 1
ATOM 1806 O O . ALA A 1 224 ? 8.614 2.288 -51.822 1.00 57.00 224 ALA A O 1
ATOM 1807 N N . SER A 1 225 ? 9.123 0.048 -52.027 1.00 59.62 225 SER A N 1
ATOM 1808 C CA . SER A 1 225 ? 10.429 0.004 -52.704 1.00 59.62 225 SER A CA 1
ATOM 1809 C C . SER A 1 225 ? 11.654 0.442 -51.910 1.00 59.62 225 SER A C 1
ATOM 1811 O O . SER A 1 225 ? 11.817 1.652 -51.658 1.00 59.62 225 SER A O 1
#

Organism: Leishmania donovani (NCBI:txid5661)

Secondary structure (DSSP, 8-state):
-HHHHHHHHT-TT--EE--TT-GGGGSTTHHHHHHHH-TT-SEETTEEPPHHHHHHHHHHTHHHHHHHHHHHHHHHHHHHHHHHHHHHHHHHHHHT---TTTHHHHHHT--SSSS-HHHHHTSTTTHHHHHHHHHHHHHHHHHHHHHHHHHHHHHHHHHHHHHHHHHHHSHHHHHHHHHSS--------------------PPPPP--------PPP--------

Foldseek 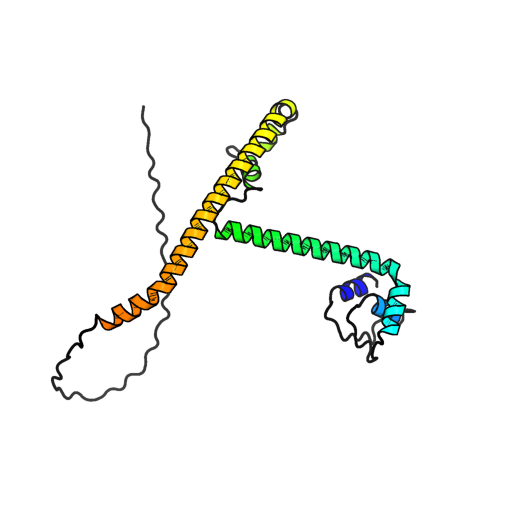3Di:
DVVVLLVLLVCLPDAEDACPPPPCVVDPCSVLQSLLRHPRYQYYNNDGDDPVSSVVSVVVCVVVVVVSVVVVVVVVVVVVVVVVVVVVVVVCVVLVAPDLVCPVVVVQQDDPPPDRNVCVCPDPVNVVVCVVVVVVVSVVSSVVSVVVSVVSVVVVVVVVVVVVVCVVVPVVVVVVVVVPDDDPPPPDPDDDDDDDDDDDDDDDDDDDDDDDDDDDDDDDDDDDD

Radius of gyration: 35.08 Å; chains: 1; bounding box: 85×68×91 Å

pLDDT: mean 78.75, std 16.4, range [39.41, 96.12]

Sequence (225 aa):
MDETVHYLHHLPRLQVLTLKECPLAALPNYRSRVLAFVRGLKFFDGHLVRQDEAAKAREAFRENLLTVDEEDEARAAAAKLQADQEIIASSYQQYNCPNEVMLFDELLHLDPEGRHMEAILRSDAVFPVAKEPLDRYQTEFNEQVRQLTAAMKDIRERRDADDATYREASPTRCAKALLLRWPPCSVSRRSRRGTLSKASPSRCPARRSGFPVKRPGLCTQRWAS